Protein AF-A0AA42Z1C6-F1 (afdb_monomer)

Secondary structure (DSSP, 8-state):
----------------------PPPPP-----PPP----PPPPPPPP---PPP-------EEEEEEEEEEE-TTS-HHHHHHHHHHHSTT-EEPBHHHHHT-S---GGGGTS--EEE-B----TT---TTS--TBHHHHT---TT-EEEEEE-SSTT-EEEEEETTS-EEEEEEEE-------

Mean predicted aligned error: 17.54 Å

Radius of gyration: 31.43 Å; Cα contacts (8 Å, |Δi|>4): 277; chains: 1; bounding box: 89×40×77 Å

Sequence (183 aa):
MKKRALGLIFVAAMLVWGSPVSGAPADADNIGPVPGDEVIPQPIPLPVVPQPVPTTQSDRMQLVGFSTKSFAGNVGVLTMSSACQETFAASRVCTVDEIRMSVNIPSALFLGGDSAWTQNMAKAGSLFLNEPDLNCSGWMSNDHMDYGTTINLGACFGGIKTERCHIERAVACCSMKVPVAEN

Structure (mmCIF, N/CA/C/O backbone):
data_AF-A0AA42Z1C6-F1
#
_entry.id   AF-A0AA42Z1C6-F1
#
loop_
_atom_site.group_PDB
_atom_site.id
_atom_site.type_symbol
_atom_site.label_atom_id
_atom_site.label_alt_id
_atom_site.label_comp_id
_atom_site.label_asym_id
_atom_site.label_entity_id
_atom_site.label_seq_id
_atom_site.pdbx_PDB_ins_code
_atom_site.Cartn_x
_atom_site.Cartn_y
_atom_site.Cartn_z
_atom_site.occupancy
_atom_site.B_iso_or_equiv
_atom_site.auth_seq_id
_atom_site.auth_comp_id
_atom_site.auth_asym_id
_atom_site.auth_atom_id
_atom_site.pdbx_PDB_model_num
ATOM 1 N N . MET A 1 1 ? 4.177 -8.092 -55.349 1.00 40.75 1 MET A N 1
ATOM 2 C CA . MET A 1 1 ? 3.007 -8.858 -54.853 1.00 40.75 1 MET A CA 1
ATOM 3 C C . MET A 1 1 ? 2.102 -7.866 -54.123 1.00 40.75 1 MET A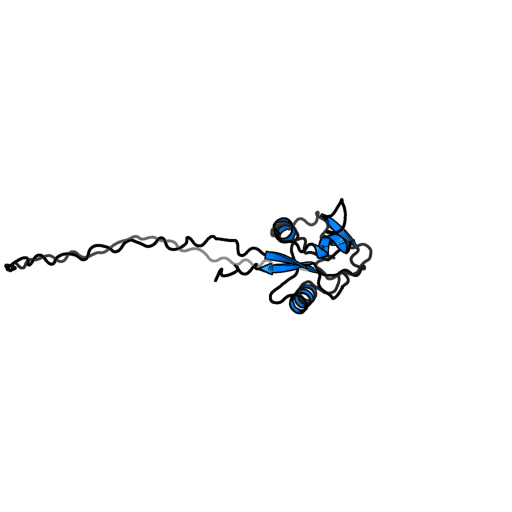 C 1
ATOM 5 O O . MET A 1 1 ? 2.563 -7.244 -53.188 1.00 40.75 1 MET A O 1
ATOM 9 N N . LYS A 1 2 ? 1.091 -7.323 -54.808 1.00 37.81 2 LYS A N 1
ATOM 10 C CA . LYS A 1 2 ? -0.347 -7.675 -54.774 1.00 37.81 2 LYS A CA 1
ATOM 11 C C . LYS A 1 2 ? -1.114 -6.884 -53.688 1.00 37.81 2 LYS A C 1
ATOM 13 O O . LYS A 1 2 ? -0.960 -7.121 -52.502 1.00 37.81 2 LYS A O 1
ATOM 18 N N . LYS A 1 3 ? -1.890 -5.904 -54.179 1.00 41.75 3 LYS A N 1
ATOM 19 C CA . LYS A 1 3 ? -2.816 -4.980 -53.491 1.00 41.75 3 LYS A CA 1
ATOM 20 C C . LYS A 1 3 ? -3.966 -5.708 -52.772 1.00 41.75 3 LYS A C 1
ATOM 22 O O . LYS A 1 3 ? -4.358 -6.765 -53.270 1.00 41.75 3 LYS A O 1
ATOM 27 N N . ARG A 1 4 ? -4.584 -5.023 -51.786 1.00 40.53 4 ARG A N 1
ATOM 28 C CA . ARG A 1 4 ? -6.035 -4.921 -51.410 1.00 40.53 4 ARG A CA 1
ATOM 29 C C . ARG A 1 4 ? -6.177 -4.836 -49.872 1.00 40.53 4 ARG A C 1
ATOM 31 O O . ARG A 1 4 ? -5.417 -5.503 -49.195 1.00 40.53 4 ARG A O 1
ATOM 38 N N . ALA A 1 5 ? -7.093 -4.095 -49.247 1.00 39.03 5 ALA A N 1
ATOM 39 C CA . ALA A 1 5 ? -8.146 -3.187 -49.701 1.00 39.03 5 ALA A CA 1
ATOM 40 C C . ALA A 1 5 ? -8.560 -2.250 -48.542 1.00 39.03 5 ALA A C 1
ATOM 42 O O . ALA A 1 5 ? -8.535 -2.645 -47.380 1.00 39.03 5 ALA A O 1
ATOM 43 N N . LEU A 1 6 ? -8.961 -1.031 -48.911 1.00 42.69 6 LEU A N 1
ATOM 44 C CA . LEU A 1 6 ? -9.752 -0.084 -48.122 1.00 42.69 6 LEU A CA 1
ATOM 45 C C . LEU A 1 6 ? -11.167 -0.644 -47.896 1.00 42.69 6 LEU A C 1
ATOM 47 O O . LEU A 1 6 ? -11.757 -1.179 -48.835 1.00 42.69 6 LEU A O 1
ATOM 51 N N . GLY A 1 7 ? -11.735 -0.426 -46.710 1.00 34.34 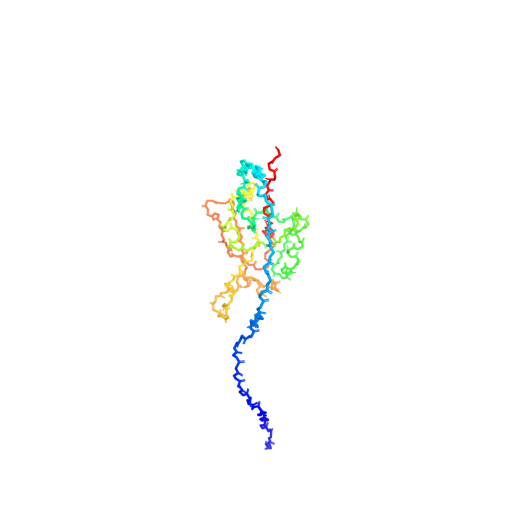7 GLY A N 1
ATOM 52 C CA . GLY A 1 7 ? -13.161 -0.605 -46.431 1.00 34.34 7 GLY A CA 1
ATOM 53 C C . GLY A 1 7 ? -13.741 0.654 -45.791 1.00 34.34 7 GLY A C 1
ATOM 54 O O . GLY A 1 7 ? -13.542 0.884 -44.603 1.00 34.34 7 GLY A O 1
ATOM 55 N N . LEU A 1 8 ? -14.422 1.472 -46.600 1.00 39.88 8 LEU A N 1
ATOM 56 C CA . LEU A 1 8 ? -15.323 2.548 -46.175 1.00 39.88 8 LEU A CA 1
ATOM 57 C C . LEU A 1 8 ? -16.591 1.948 -45.553 1.00 39.88 8 LEU A C 1
ATOM 59 O O . LEU A 1 8 ? -17.154 1.020 -46.131 1.00 39.88 8 LEU A O 1
ATOM 63 N N . ILE A 1 9 ? -17.125 2.578 -44.503 1.00 39.47 9 ILE A N 1
ATOM 64 C CA . ILE A 1 9 ? -18.566 2.551 -44.217 1.00 39.47 9 ILE A CA 1
ATOM 65 C C . ILE A 1 9 ? -19.042 3.991 -43.974 1.00 39.47 9 ILE A C 1
ATOM 67 O O . ILE A 1 9 ? -18.616 4.659 -43.036 1.00 39.47 9 ILE A O 1
ATOM 71 N N . PHE A 1 10 ? -19.910 4.448 -44.876 1.00 33.75 10 PHE A N 1
ATOM 72 C CA . PHE A 1 10 ? -20.816 5.595 -44.766 1.00 33.75 10 PHE A CA 1
ATOM 73 C C . PHE A 1 10 ? -22.178 5.083 -44.283 1.00 33.75 10 PHE A C 1
ATOM 75 O O . PHE A 1 10 ? -22.573 4.042 -44.789 1.00 33.75 10 PHE A O 1
ATOM 82 N N . VAL A 1 11 ? -22.889 5.840 -43.433 1.00 39.19 11 VAL A N 1
ATOM 83 C CA . VAL A 1 11 ? -24.334 6.218 -43.490 1.00 39.19 11 VAL A CA 1
ATOM 84 C C . VAL A 1 11 ? -24.522 7.270 -42.371 1.00 39.19 11 VAL A C 1
ATOM 86 O O . VAL A 1 11 ? -24.293 6.960 -41.210 1.00 39.19 11 VAL A O 1
ATOM 89 N N . ALA A 1 12 ? -24.582 8.574 -42.651 1.00 34.91 12 ALA A N 1
ATOM 90 C CA . ALA A 1 12 ? -25.713 9.410 -43.090 1.00 34.91 12 ALA A CA 1
ATOM 91 C C . ALA A 1 12 ? -26.772 9.723 -42.003 1.00 34.91 12 ALA A C 1
ATOM 93 O O . ALA A 1 12 ? -27.362 8.844 -41.385 1.00 34.91 12 ALA A O 1
ATOM 94 N N . ALA A 1 13 ? -26.959 11.031 -41.813 1.00 44.97 13 ALA A N 1
ATOM 95 C CA . ALA A 1 13 ? -27.788 11.741 -40.845 1.00 44.97 13 ALA A CA 1
ATOM 96 C C . ALA A 1 13 ? -29.297 11.676 -41.125 1.00 44.97 13 ALA A C 1
ATOM 98 O O . ALA A 1 13 ? -29.678 11.559 -42.285 1.00 44.97 13 ALA A O 1
ATOM 99 N N . MET A 1 14 ? -30.129 11.942 -40.105 1.00 42.66 14 MET A N 1
ATOM 100 C CA . MET A 1 14 ? -31.386 12.687 -40.280 1.00 42.66 14 MET A CA 1
ATOM 101 C C . MET A 1 14 ? -31.681 13.622 -39.098 1.00 42.66 14 MET A C 1
ATOM 103 O O . MET A 1 14 ? -31.433 13.310 -37.937 1.00 42.66 14 MET A O 1
ATOM 107 N N . LEU A 1 15 ? -32.164 14.802 -39.481 1.00 39.59 15 LEU A N 1
ATOM 108 C CA . LEU A 1 15 ? -32.544 15.980 -38.709 1.00 39.59 15 LEU A CA 1
ATOM 109 C C . LEU A 1 15 ? -34.008 15.910 -38.219 1.00 39.59 15 LEU A C 1
ATOM 111 O O . LEU A 1 15 ? -34.806 15.168 -38.781 1.00 39.59 15 LEU A O 1
ATOM 115 N N . VAL A 1 16 ? -34.345 16.845 -37.317 1.00 38.31 16 VAL A N 1
ATOM 116 C CA . VAL A 1 16 ? -35.558 17.710 -37.287 1.00 38.31 16 VAL A CA 1
ATOM 117 C C . VAL A 1 16 ? -36.383 17.685 -35.983 1.00 38.31 16 VAL A C 1
ATOM 119 O O . VAL A 1 16 ? -37.021 16.706 -35.630 1.00 38.31 16 VAL A O 1
ATOM 122 N N . TRP A 1 17 ? -36.327 18.861 -35.338 1.00 34.47 17 TRP A N 1
ATOM 123 C CA . TRP A 1 17 ? -37.332 19.722 -34.678 1.00 34.47 17 TRP A CA 1
ATOM 124 C C . TRP A 1 17 ? -38.583 19.214 -33.939 1.00 34.47 17 TRP A C 1
ATOM 126 O O . TRP A 1 17 ? -39.350 18.399 -34.431 1.00 34.47 17 TRP A O 1
ATOM 136 N N . GLY A 1 18 ? -38.905 20.000 -32.897 1.00 34.53 18 GLY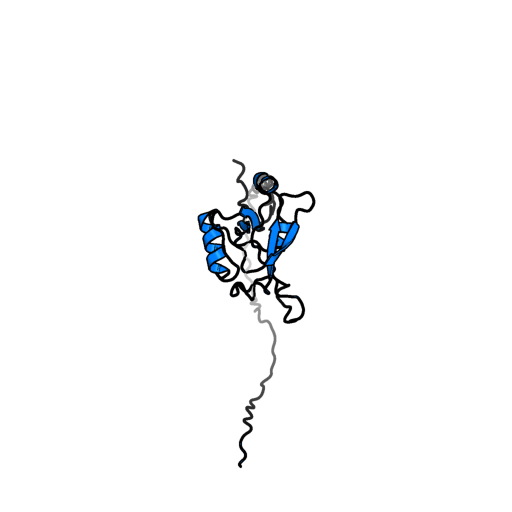 A N 1
ATOM 137 C CA . GLY A 1 18 ? -40.262 20.482 -32.580 1.00 34.53 18 GLY A CA 1
ATOM 138 C C . GLY A 1 18 ? -40.748 20.015 -31.205 1.00 34.53 18 GLY A C 1
ATOM 139 O O . GLY A 1 18 ? -41.102 18.857 -31.064 1.00 34.53 18 GLY A O 1
ATOM 140 N N . SER A 1 19 ? -40.587 20.782 -30.121 1.00 45.59 19 SER A N 1
ATOM 141 C CA . SER A 1 19 ? -41.368 21.961 -29.673 1.00 45.59 19 SER A CA 1
ATOM 142 C C . SER A 1 19 ? -42.661 21.618 -28.892 1.00 45.59 19 SER A C 1
ATOM 144 O O . SER A 1 19 ? -43.181 20.517 -29.031 1.00 45.59 19 SER A O 1
ATOM 146 N N . PRO A 1 20 ? -43.127 22.522 -28.001 1.00 51.16 20 PRO A N 1
ATOM 147 C CA . PRO A 1 20 ? -43.772 22.180 -26.729 1.00 51.16 20 PRO A CA 1
ATOM 148 C C . PRO A 1 20 ? -45.307 22.383 -26.690 1.00 51.16 20 PRO A C 1
ATOM 150 O O . PRO A 1 20 ? -45.897 22.875 -27.642 1.00 51.16 20 PRO A O 1
ATOM 153 N N . VAL A 1 21 ? -45.882 22.070 -25.513 1.00 48.50 21 VAL A N 1
ATOM 154 C CA . VAL A 1 21 ? -47.202 22.429 -24.928 1.00 48.50 21 VAL A CA 1
ATOM 155 C C . VAL A 1 21 ? -48.498 22.048 -25.661 1.00 48.50 21 VAL A C 1
ATOM 157 O O . VAL A 1 21 ? -48.788 22.508 -26.757 1.00 48.50 21 VAL A O 1
ATOM 160 N N . SER A 1 22 ? -49.391 21.366 -24.933 1.00 43.75 22 SER A N 1
ATOM 161 C CA . SER A 1 22 ? -50.835 21.599 -25.058 1.00 43.75 22 SER A CA 1
ATOM 162 C C . SER A 1 22 ? -51.533 21.291 -23.727 1.00 43.75 22 SER A C 1
ATOM 164 O O . SER A 1 22 ? -51.819 20.142 -23.403 1.00 43.75 22 SER A O 1
ATOM 166 N N . GLY A 1 23 ? -51.727 22.333 -22.914 1.00 43.62 23 GLY A N 1
ATOM 167 C CA . GLY A 1 23 ? -52.699 22.340 -21.825 1.00 43.62 23 GLY A CA 1
ATOM 168 C C . GLY A 1 23 ? -54.007 22.902 -22.372 1.00 43.62 23 GLY A C 1
ATOM 169 O O . GLY A 1 23 ? -54.018 23.994 -22.935 1.00 43.62 23 GLY A O 1
ATOM 170 N N . ALA A 1 24 ? -55.082 22.131 -22.258 1.00 46.56 24 ALA A N 1
ATOM 171 C CA . ALA A 1 24 ? -56.421 22.536 -22.660 1.00 46.56 24 ALA A CA 1
ATOM 172 C C . ALA A 1 24 ? -57.002 23.567 -21.675 1.00 46.56 24 ALA A C 1
ATOM 174 O O . ALA A 1 24 ? -56.882 23.359 -20.467 1.00 46.56 24 ALA A O 1
ATOM 175 N N . PRO A 1 25 ? -57.699 24.619 -22.137 1.00 48.50 25 PRO A N 1
ATOM 176 C CA . PRO A 1 25 ? -58.734 25.256 -21.347 1.00 48.50 25 PRO A CA 1
ATOM 177 C C . PRO A 1 25 ? -60.085 24.625 -21.711 1.00 48.50 25 PRO A C 1
ATOM 179 O O . PRO A 1 25 ? -60.477 24.597 -22.878 1.00 48.50 25 PRO A O 1
ATOM 182 N N . ALA A 1 26 ? -60.790 24.104 -20.709 1.00 46.81 26 ALA A N 1
ATOM 183 C CA . ALA A 1 26 ? -62.225 23.879 -20.795 1.00 46.81 26 ALA A CA 1
ATOM 184 C C . ALA A 1 26 ? -62.910 24.986 -19.991 1.00 46.81 26 ALA A C 1
ATOM 186 O O . ALA A 1 26 ? -62.619 25.186 -18.812 1.00 46.81 26 ALA A O 1
ATOM 187 N N . ASP A 1 27 ? -63.758 25.717 -20.700 1.00 41.66 27 ASP A N 1
ATOM 188 C CA . ASP A 1 27 ? -64.670 26.754 -20.239 1.00 41.66 27 ASP A CA 1
ATOM 189 C C . ASP A 1 27 ? -65.879 26.179 -19.476 1.00 41.66 27 ASP A C 1
ATOM 191 O O . ASP A 1 27 ? -66.189 24.991 -19.589 1.00 41.66 27 ASP A O 1
ATOM 195 N N . ALA A 1 28 ? -66.613 27.104 -18.846 1.00 46.03 28 ALA A N 1
ATOM 196 C CA . ALA A 1 28 ? -68.019 27.046 -18.418 1.00 46.03 28 ALA A CA 1
ATOM 197 C C . ALA A 1 28 ? -68.349 26.610 -16.970 1.00 46.03 28 ALA A C 1
ATOM 199 O O . ALA A 1 28 ? -68.486 25.436 -16.634 1.00 46.03 28 ALA A O 1
ATOM 200 N N . ASP A 1 29 ? -68.567 27.646 -16.150 1.00 47.59 29 ASP A N 1
ATOM 201 C CA . ASP A 1 29 ? -69.786 27.915 -15.369 1.00 47.59 29 ASP A CA 1
ATOM 202 C C . ASP A 1 29 ? -70.489 26.762 -14.626 1.00 47.59 29 ASP A C 1
ATOM 204 O O . ASP A 1 29 ? -71.231 25.968 -15.207 1.00 47.59 29 ASP A O 1
ATOM 208 N N . ASN A 1 30 ? -70.453 26.821 -13.287 1.00 47.38 30 ASN A N 1
ATOM 209 C CA . ASN A 1 30 ? -71.677 26.633 -12.503 1.00 47.38 30 ASN A CA 1
ATOM 210 C C . ASN A 1 30 ? -71.605 27.298 -11.119 1.00 47.38 30 ASN A C 1
ATOM 212 O O . ASN A 1 30 ? -70.721 27.017 -10.311 1.00 47.38 30 ASN A O 1
ATOM 216 N N . ILE A 1 31 ? -72.570 28.182 -10.866 1.00 51.09 31 ILE A N 1
ATOM 217 C CA . ILE A 1 31 ? -72.792 28.908 -9.615 1.00 51.09 31 ILE A CA 1
ATOM 218 C C . ILE A 1 31 ? -73.620 28.028 -8.675 1.00 51.09 31 ILE A C 1
ATOM 220 O O . ILE A 1 31 ? -74.726 27.618 -9.017 1.00 51.09 31 ILE A O 1
ATOM 224 N N . GLY A 1 32 ? -73.131 27.827 -7.453 1.00 46.84 32 GLY A N 1
ATOM 225 C CA . GLY A 1 32 ? -73.926 27.362 -6.318 1.00 46.84 32 GLY A CA 1
ATOM 226 C C . GLY A 1 32 ? -73.542 28.145 -5.055 1.00 46.84 32 GLY A C 1
ATOM 227 O O . GLY A 1 32 ? -72.355 28.406 -4.859 1.00 46.84 32 GLY A O 1
ATOM 228 N N . PRO A 1 33 ? -74.499 28.561 -4.206 1.00 47.84 33 PRO A N 1
ATOM 229 C CA . PRO A 1 33 ? -74.192 29.293 -2.983 1.00 47.84 33 PRO A CA 1
ATOM 230 C C . PRO A 1 33 ? -73.662 28.319 -1.923 1.00 47.84 33 PRO A C 1
ATOM 232 O O . PRO A 1 33 ? -74.374 27.401 -1.518 1.00 47.84 33 PRO A O 1
ATOM 235 N N . VAL A 1 34 ? -72.422 28.513 -1.467 1.00 53.59 34 VAL A N 1
ATOM 236 C CA . VAL A 1 34 ? -71.869 27.769 -0.324 1.00 53.59 34 VAL A CA 1
ATOM 237 C C . VAL A 1 34 ? -72.335 28.452 0.969 1.00 53.59 34 VAL A C 1
ATOM 239 O O . VAL A 1 34 ? -72.060 29.639 1.154 1.00 53.59 34 VAL A O 1
ATOM 242 N N . PRO A 1 35 ? -73.063 27.758 1.860 1.00 53.19 35 PRO A N 1
ATOM 243 C CA . PRO A 1 35 ? -73.438 28.292 3.159 1.00 53.19 35 PRO A CA 1
ATOM 244 C C . PRO A 1 35 ? -72.302 28.099 4.175 1.00 53.19 35 PRO A C 1
ATOM 246 O O . PRO A 1 35 ? -71.796 26.994 4.324 1.00 53.19 35 PRO A O 1
ATOM 249 N N . GLY A 1 36 ? -71.978 29.172 4.905 1.00 46.94 36 GLY A N 1
ATOM 250 C CA . GLY A 1 36 ? -71.311 29.150 6.213 1.00 46.94 36 GLY A CA 1
ATOM 251 C C . GLY A 1 36 ? -69.863 28.658 6.239 1.00 46.94 36 GLY A C 1
ATOM 252 O O . GLY A 1 36 ? -69.620 27.478 6.462 1.00 46.94 36 GLY A O 1
ATOM 253 N N . ASP A 1 37 ? -68.905 29.583 6.131 1.00 48.44 37 ASP A N 1
ATOM 254 C CA . ASP A 1 37 ? -67.519 29.341 6.547 1.00 48.44 37 ASP A CA 1
ATOM 255 C C . ASP A 1 37 ? -67.477 29.087 8.064 1.00 48.44 37 ASP A C 1
ATOM 257 O O . ASP A 1 37 ? -67.458 30.006 8.888 1.00 48.44 37 ASP A O 1
ATOM 261 N N . GLU A 1 38 ? -67.483 27.813 8.442 1.00 56.59 38 GLU A N 1
ATOM 262 C CA . GLU A 1 38 ? -67.086 27.367 9.769 1.00 56.59 38 GLU A CA 1
ATOM 263 C C . GLU A 1 38 ? -65.565 27.541 9.877 1.00 56.59 38 GLU A C 1
ATOM 265 O O . GLU A 1 38 ? -64.786 26.842 9.228 1.00 56.59 38 GLU A O 1
ATOM 270 N N . VAL A 1 39 ? -65.125 28.531 10.659 1.00 55.88 39 VAL A N 1
ATOM 271 C CA . VAL A 1 39 ? -63.703 28.784 10.921 1.00 55.88 39 VAL A CA 1
ATOM 272 C C . VAL A 1 39 ? -63.157 27.629 11.759 1.00 55.88 39 VAL A C 1
ATOM 274 O O . VAL A 1 39 ? -63.219 27.648 12.987 1.00 55.88 39 VAL A O 1
ATOM 277 N N . ILE A 1 40 ? -62.615 26.611 11.093 1.00 61.53 40 ILE A N 1
ATOM 278 C CA . ILE A 1 40 ? -61.841 25.558 11.749 1.00 61.53 40 ILE A CA 1
ATOM 279 C C . ILE A 1 40 ? -60.525 26.200 12.222 1.00 61.53 40 ILE A C 1
ATOM 281 O O . ILE A 1 40 ? -59.762 26.693 11.383 1.00 61.53 40 ILE A O 1
ATOM 285 N N . PRO A 1 41 ? -60.212 26.224 13.531 1.00 55.66 41 PRO A N 1
ATOM 286 C CA . PRO A 1 41 ? -58.916 26.700 13.991 1.00 55.66 41 PRO A CA 1
ATOM 287 C C . PRO A 1 41 ? -57.822 25.798 13.412 1.00 55.66 41 PRO A C 1
ATOM 289 O O . PRO A 1 41 ? -57.805 24.588 13.646 1.00 55.66 41 PRO A O 1
ATOM 292 N N . GLN A 1 42 ? -56.917 26.382 12.623 1.00 62.78 42 GLN A N 1
ATOM 293 C CA . GLN A 1 42 ? -55.792 25.637 12.069 1.00 62.78 42 GLN A CA 1
ATOM 294 C C . GLN A 1 42 ? -54.877 25.153 13.206 1.00 62.78 42 GLN A C 1
ATOM 296 O O . GLN A 1 42 ? -54.616 25.918 14.141 1.00 62.78 42 GLN A O 1
ATOM 301 N N . PRO A 1 43 ? -54.368 23.908 13.154 1.00 63.19 43 PRO A N 1
ATOM 302 C CA . PRO A 1 43 ? -53.402 23.428 14.130 1.00 63.19 43 PRO A CA 1
ATOM 303 C C . PRO A 1 43 ? -52.157 24.315 14.104 1.00 63.19 43 PRO A C 1
ATOM 305 O O . PRO A 1 43 ? -51.569 24.543 13.047 1.00 63.19 43 PRO A O 1
ATOM 308 N N . ILE A 1 44 ? -51.749 24.809 15.273 1.00 67.56 44 ILE A N 1
ATOM 309 C CA . ILE A 1 44 ? -50.495 25.547 15.438 1.00 67.56 44 ILE A CA 1
ATOM 310 C C . ILE A 1 44 ? -49.355 24.627 14.961 1.00 67.56 44 ILE A C 1
ATOM 312 O O . ILE A 1 44 ? -49.278 23.489 15.437 1.00 67.56 44 ILE A O 1
ATOM 316 N N . PRO A 1 45 ? -48.477 25.065 14.039 1.00 59.41 45 PRO A N 1
ATOM 317 C CA . PRO A 1 45 ? -47.346 24.252 13.622 1.00 59.41 45 PRO A CA 1
ATOM 318 C C . PRO A 1 45 ? -46.458 23.980 14.838 1.00 59.41 45 PRO A C 1
ATOM 320 O O . PRO A 1 45 ? -46.028 24.902 15.534 1.00 59.41 45 PRO A O 1
ATOM 323 N N . LEU A 1 46 ? -46.223 22.696 15.117 1.00 66.69 46 LEU A N 1
ATOM 324 C CA . LEU A 1 46 ? -45.321 22.270 16.181 1.00 66.69 46 LEU A CA 1
ATOM 325 C C . LEU A 1 46 ? -43.926 22.879 15.953 1.00 66.69 46 LEU A C 1
ATOM 327 O O . LEU A 1 46 ? -43.517 23.038 14.797 1.00 66.69 46 LEU A O 1
ATOM 331 N N . PRO A 1 47 ? -43.171 23.190 17.023 1.00 62.12 47 PRO A N 1
ATOM 332 C CA . PRO A 1 47 ? -41.785 23.612 16.894 1.00 62.12 47 PRO A CA 1
ATOM 333 C C . PRO A 1 47 ? -41.022 22.560 16.091 1.00 62.12 47 PRO A C 1
ATOM 335 O O . PRO A 1 47 ? -40.964 21.395 16.487 1.00 62.12 47 PRO A O 1
ATOM 338 N N . VAL A 1 48 ? -40.458 22.962 14.951 1.00 64.88 48 VAL A N 1
ATOM 339 C CA . VAL A 1 48 ? -39.533 22.119 14.194 1.00 64.88 48 VAL A CA 1
ATOM 340 C C . VAL A 1 48 ? -38.332 21.897 15.103 1.00 64.88 48 VAL A C 1
ATOM 342 O O . VAL A 1 48 ? -37.497 22.785 15.270 1.00 64.88 48 VAL A O 1
ATOM 345 N N . VAL A 1 49 ? -38.279 20.732 15.750 1.00 68.94 49 VAL A N 1
ATOM 346 C CA . VAL A 1 49 ? -37.076 20.274 16.444 1.00 68.94 49 VAL A CA 1
ATOM 347 C C . VAL A 1 49 ? -35.964 20.304 15.396 1.00 68.94 49 VAL A C 1
ATOM 349 O O . VAL A 1 49 ? -36.149 19.686 14.343 1.00 68.94 49 VAL A O 1
ATOM 352 N N . PRO A 1 50 ? -34.850 21.029 15.616 1.00 55.81 50 PRO A N 1
ATOM 353 C CA . PRO A 1 50 ? -33.721 20.974 14.706 1.00 55.81 50 PRO A CA 1
ATOM 354 C C . PRO A 1 50 ? -33.307 19.511 14.608 1.00 55.81 50 PRO A C 1
ATOM 356 O O . PRO A 1 50 ? -32.806 18.935 15.574 1.00 55.81 50 PRO A O 1
ATOM 359 N N . GLN A 1 51 ? -33.581 18.882 13.466 1.00 58.78 51 GLN A N 1
ATOM 360 C CA . GLN A 1 51 ? -32.970 17.599 13.181 1.00 58.78 51 GLN A CA 1
ATOM 361 C C . GLN A 1 51 ? -31.460 17.843 13.215 1.00 58.78 51 GLN A C 1
ATOM 363 O O . GLN A 1 51 ? -31.016 18.864 12.673 1.00 58.78 51 GLN A O 1
ATOM 368 N N . PRO A 1 52 ? -30.671 16.980 13.877 1.00 54.91 52 PRO A N 1
ATOM 369 C CA . PRO A 1 52 ? -29.229 17.089 13.796 1.00 54.91 52 PRO A CA 1
ATOM 370 C C . PRO A 1 52 ? -28.875 17.104 12.313 1.00 54.91 52 PRO A C 1
ATOM 372 O O . PRO A 1 52 ? -29.207 16.176 11.574 1.00 54.91 52 PRO A O 1
ATOM 375 N N . VAL A 1 53 ? -28.281 18.210 11.861 1.00 54.59 53 VAL A N 1
ATOM 376 C CA . VAL A 1 53 ? -27.705 18.292 10.522 1.00 54.59 53 VAL A CA 1
ATOM 377 C C . VAL A 1 53 ? -26.790 17.079 10.418 1.00 54.59 53 VAL A C 1
ATOM 379 O O . VAL A 1 53 ? -25.947 16.933 11.307 1.00 54.59 53 VAL A O 1
ATOM 382 N N . PRO A 1 54 ? -26.944 16.198 9.412 1.00 47.53 54 PRO A N 1
ATOM 383 C CA . PRO A 1 54 ? -25.984 15.138 9.190 1.00 47.53 54 PRO A CA 1
ATOM 384 C C . PRO A 1 54 ? -24.637 15.828 9.039 1.00 47.53 54 PRO A C 1
ATOM 386 O O . PRO A 1 54 ? -24.370 16.484 8.029 1.00 47.53 54 PRO A O 1
ATOM 389 N N . THR A 1 55 ? -23.806 15.774 10.075 1.00 46.88 55 THR A N 1
ATOM 390 C CA . THR A 1 55 ? -22.419 16.152 9.923 1.00 46.88 55 THR A CA 1
ATOM 391 C C . THR A 1 55 ? -21.902 15.127 8.937 1.00 46.88 55 THR A C 1
ATOM 393 O O . THR A 1 55 ? -21.846 13.933 9.216 1.00 46.88 55 THR A O 1
ATOM 396 N N . THR A 1 56 ? -21.615 15.573 7.719 1.00 45.78 56 THR A N 1
ATOM 397 C CA . THR A 1 56 ? -20.909 14.790 6.712 1.00 45.78 56 THR A CA 1
ATOM 398 C C . THR A 1 56 ? -19.496 14.554 7.237 1.00 45.78 56 THR A C 1
ATOM 400 O O . THR A 1 56 ? -18.528 15.135 6.745 1.00 45.78 56 THR A O 1
ATOM 403 N N . GLN A 1 57 ? -19.356 13.753 8.296 1.00 46.59 57 GLN A N 1
ATOM 404 C CA . GLN A 1 57 ? -18.092 13.263 8.811 1.00 46.59 57 GLN A CA 1
ATOM 405 C C . GLN A 1 57 ? -17.658 12.132 7.887 1.00 46.59 57 GLN A C 1
ATOM 407 O O . GLN A 1 57 ? -17.713 10.956 8.200 1.00 46.59 57 GLN A O 1
ATOM 412 N N . SER A 1 58 ? -17.321 12.591 6.688 1.00 49.09 58 SER A N 1
ATOM 413 C CA . SER A 1 58 ? -16.759 11.944 5.530 1.00 49.09 58 SER A CA 1
ATOM 414 C C . SER A 1 58 ? -16.658 10.417 5.547 1.00 49.09 58 SER A C 1
ATOM 416 O O . SER A 1 58 ? -15.782 9.867 6.214 1.00 49.09 58 SER A O 1
ATOM 418 N N . ASP A 1 59 ? -17.386 9.791 4.616 1.00 64.62 59 ASP A N 1
ATOM 419 C CA . ASP A 1 59 ? -17.163 8.446 4.049 1.00 64.62 59 ASP A CA 1
ATOM 420 C C . ASP A 1 59 ? -15.802 8.338 3.321 1.00 64.62 59 ASP A C 1
ATOM 422 O O . ASP A 1 59 ? -15.685 7.864 2.192 1.00 64.62 59 ASP A O 1
ATOM 426 N N . ARG A 1 60 ? -14.736 8.876 3.915 1.00 77.81 60 ARG A N 1
ATOM 427 C CA . ARG A 1 60 ? -13.383 8.819 3.371 1.00 77.81 60 ARG A CA 1
ATOM 428 C C . ARG A 1 60 ? -12.688 7.595 3.935 1.00 77.81 60 ARG A C 1
ATOM 430 O O . ARG A 1 60 ? -12.765 7.307 5.129 1.00 77.81 60 ARG A O 1
ATOM 437 N N . MET A 1 61 ? -11.964 6.911 3.061 1.00 87.62 61 MET A N 1
ATOM 438 C CA . MET A 1 61 ? -11.066 5.834 3.441 1.00 87.62 61 MET A CA 1
ATOM 439 C C . MET A 1 61 ? -9.977 6.378 4.368 1.00 87.62 61 MET A C 1
ATOM 441 O O . MET A 1 61 ? -9.422 7.453 4.133 1.00 87.62 61 MET A O 1
ATOM 445 N N . GLN A 1 62 ? -9.707 5.645 5.439 1.00 89.88 62 GLN A N 1
ATOM 446 C CA . GLN A 1 62 ? -8.716 5.982 6.453 1.00 89.88 62 GLN A CA 1
ATOM 447 C C . GLN A 1 62 ? -7.764 4.806 6.619 1.00 89.88 62 GLN A C 1
ATOM 449 O O . GLN A 1 62 ? -8.211 3.659 6.640 1.00 89.88 62 GLN A O 1
ATOM 454 N N . LEU A 1 63 ? -6.471 5.089 6.767 1.00 91.19 63 LEU A N 1
ATOM 455 C CA . LEU A 1 63 ? -5.463 4.095 7.112 1.00 91.19 63 LEU A CA 1
ATOM 456 C C . LEU A 1 63 ? -5.771 3.522 8.500 1.00 91.19 63 LEU A C 1
ATOM 458 O O . LEU A 1 63 ? -5.695 4.235 9.500 1.00 91.19 63 LEU A O 1
ATOM 462 N N . VAL A 1 64 ? -6.102 2.232 8.549 1.00 91.75 64 VAL A N 1
ATOM 463 C CA . VAL A 1 64 ? -6.443 1.521 9.793 1.00 91.75 64 VAL A CA 1
ATOM 464 C C . VAL A 1 64 ? -5.296 0.672 10.325 1.00 91.75 64 VAL A C 1
ATOM 466 O O . VAL A 1 64 ? -5.295 0.320 11.500 1.00 91.75 64 VAL A O 1
ATOM 469 N N . GLY A 1 65 ? -4.313 0.343 9.487 1.00 91.81 65 GLY A N 1
ATOM 470 C CA . GLY A 1 65 ? -3.206 -0.517 9.885 1.00 91.81 65 GLY A CA 1
ATOM 471 C C . GLY A 1 65 ? -2.437 -1.105 8.714 1.00 91.81 65 GLY A C 1
ATOM 472 O O . GLY A 1 65 ? -2.708 -0.794 7.552 1.00 91.81 65 GLY A O 1
ATOM 473 N N . PHE A 1 66 ? -1.483 -1.973 9.040 1.00 93.44 66 PHE A N 1
ATOM 474 C CA . PHE A 1 66 ? -0.776 -2.815 8.079 1.00 93.44 66 PHE A CA 1
ATOM 475 C C . PHE A 1 66 ? -1.283 -4.254 8.185 1.00 93.44 66 PHE A C 1
ATOM 477 O O . PHE A 1 66 ? -1.645 -4.701 9.274 1.00 93.44 66 PHE A O 1
ATOM 484 N N . SER A 1 67 ? -1.335 -4.972 7.064 1.00 94.31 67 SER A N 1
ATOM 485 C CA . SER A 1 67 ? -1.690 -6.393 7.061 1.00 94.31 67 SER A CA 1
ATOM 486 C C . SER A 1 67 ? -0.685 -7.221 7.861 1.00 94.31 67 SER A C 1
ATOM 488 O O . SER A 1 67 ? 0.493 -6.881 7.945 1.00 94.31 67 SER A O 1
ATOM 490 N N . THR A 1 68 ? -1.128 -8.356 8.399 1.00 92.75 68 THR A N 1
ATOM 491 C CA . THR A 1 68 ? -0.224 -9.304 9.077 1.00 92.75 68 THR A CA 1
ATOM 492 C C . THR A 1 68 ? 0.635 -10.116 8.108 1.00 92.75 68 THR A C 1
ATOM 494 O O . THR A 1 68 ? 1.713 -10.581 8.472 1.00 92.75 68 THR A O 1
ATOM 497 N N . LYS A 1 69 ? 0.162 -10.294 6.869 1.00 94.81 69 LYS A N 1
ATOM 498 C CA . LYS A 1 69 ? 0.901 -10.951 5.786 1.00 94.81 69 LYS A CA 1
ATOM 499 C C . LYS A 1 69 ? 1.742 -9.941 5.014 1.00 94.81 69 LYS A C 1
ATOM 501 O O . LYS A 1 69 ? 1.297 -8.811 4.796 1.00 94.81 69 LYS A O 1
ATOM 506 N N . SE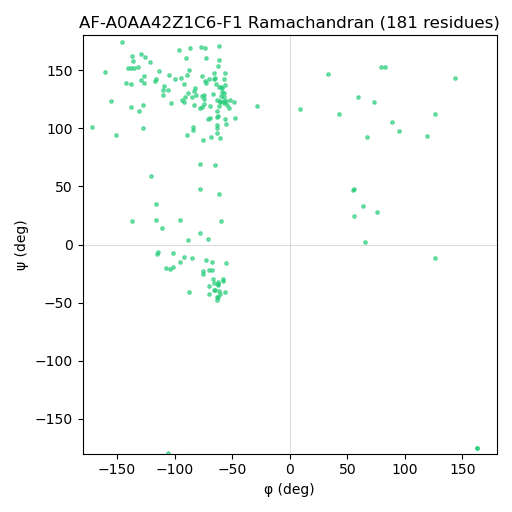R A 1 70 ? 2.899 -10.397 4.547 1.00 95.06 70 SER A N 1
ATOM 507 C CA . SER A 1 70 ? 3.812 -9.645 3.688 1.00 95.06 70 SER A CA 1
ATOM 508 C C . SER A 1 70 ? 3.895 -10.275 2.304 1.00 95.06 70 SER A C 1
ATOM 510 O O . SER A 1 70 ? 3.740 -11.486 2.161 1.00 95.06 70 SER A O 1
ATOM 512 N N . PHE A 1 71 ? 4.136 -9.448 1.289 1.00 95.19 71 PHE A N 1
ATOM 513 C CA . PHE A 1 71 ? 4.201 -9.879 -0.105 1.00 95.19 71 PHE A CA 1
ATOM 514 C C . PHE A 1 71 ? 5.311 -9.154 -0.856 1.00 95.19 71 PHE A C 1
ATOM 516 O O . PHE A 1 71 ? 5.624 -8.003 -0.544 1.00 95.19 71 PHE A O 1
ATOM 523 N N . ALA A 1 72 ? 5.854 -9.805 -1.880 1.00 95.56 72 ALA A N 1
ATOM 524 C CA . ALA A 1 72 ? 6.587 -9.138 -2.948 1.00 95.56 72 ALA A CA 1
ATOM 525 C C . ALA A 1 72 ? 5.615 -8.453 -3.936 1.00 95.56 72 ALA A C 1
ATOM 527 O O . ALA A 1 72 ? 4.399 -8.657 -3.904 1.00 95.56 72 ALA A O 1
ATOM 528 N N . GLY A 1 73 ? 6.157 -7.642 -4.840 1.00 91.19 73 GLY A N 1
ATOM 529 C CA . GLY A 1 73 ? 5.424 -6.813 -5.797 1.00 91.19 73 GLY A CA 1
ATOM 530 C C . GLY A 1 73 ? 4.708 -7.550 -6.935 1.00 91.19 73 GLY A C 1
ATOM 531 O O . GLY A 1 73 ? 4.151 -6.883 -7.794 1.00 91.19 73 GLY A O 1
ATOM 532 N N . ASN A 1 74 ? 4.690 -8.887 -6.965 1.00 93.81 74 ASN A N 1
ATOM 533 C CA . ASN A 1 74 ? 4.139 -9.700 -8.063 1.00 93.81 74 ASN A CA 1
ATOM 534 C C . ASN A 1 74 ? 2.856 -10.473 -7.714 1.00 93.81 74 ASN A C 1
ATOM 536 O O . ASN A 1 74 ? 2.487 -11.409 -8.422 1.00 93.81 74 ASN A O 1
ATOM 540 N N . VAL A 1 75 ? 2.196 -10.140 -6.604 1.00 94.00 75 VAL A N 1
ATOM 541 C CA . VAL A 1 75 ? 1.018 -10.890 -6.127 1.00 94.00 75 VAL A CA 1
ATOM 542 C C . VAL A 1 75 ? -0.316 -10.342 -6.635 1.00 94.00 75 VAL A C 1
ATOM 544 O O . VAL A 1 75 ? -1.353 -10.985 -6.464 1.00 94.00 75 VAL A O 1
ATOM 547 N N . GLY A 1 76 ? -0.310 -9.161 -7.253 1.00 91.00 76 GLY A N 1
ATOM 548 C CA . GLY A 1 76 ? -1.509 -8.472 -7.707 1.00 91.00 76 GLY A CA 1
ATOM 549 C C . GLY A 1 76 ? -2.272 -7.739 -6.599 1.00 91.00 76 GLY A C 1
ATOM 550 O O . GLY A 1 76 ? -2.293 -8.112 -5.423 1.00 91.00 76 GLY A O 1
ATOM 551 N N . VAL A 1 77 ? -2.976 -6.685 -7.007 1.00 90.38 77 VAL A N 1
ATOM 552 C CA . VAL A 1 77 ? -3.690 -5.775 -6.101 1.00 90.38 77 VAL A CA 1
ATOM 553 C C . VAL A 1 77 ? -4.880 -6.417 -5.375 1.00 90.38 77 VAL A C 1
ATOM 555 O O . VAL A 1 77 ? -5.213 -6.033 -4.251 1.00 90.38 77 VAL A O 1
ATOM 558 N N . LEU A 1 78 ? -5.521 -7.408 -6.000 1.00 92.56 78 LEU A N 1
ATOM 559 C CA . LEU A 1 78 ? -6.645 -8.136 -5.408 1.00 92.56 78 LEU A CA 1
ATOM 560 C C . LEU A 1 78 ? -6.177 -9.020 -4.250 1.00 92.56 78 LEU A C 1
ATOM 562 O O . LEU A 1 78 ? -6.798 -9.007 -3.192 1.00 92.56 78 LEU A O 1
ATOM 566 N N . THR A 1 79 ? -5.045 -9.708 -4.411 1.00 94.81 79 THR A N 1
ATOM 567 C CA . THR A 1 79 ? -4.427 -10.514 -3.349 1.00 94.81 79 THR A CA 1
ATOM 568 C C . THR A 1 79 ? -4.023 -9.639 -2.166 1.00 94.81 79 THR A C 1
ATOM 570 O O . THR A 1 79 ? -4.350 -9.950 -1.023 1.00 94.81 79 THR A O 1
ATOM 573 N N . MET A 1 80 ? -3.392 -8.491 -2.436 1.00 94.31 80 MET A N 1
ATOM 574 C CA . MET A 1 80 ? -3.057 -7.512 -1.396 1.00 94.31 80 MET A CA 1
ATOM 575 C C . MET A 1 80 ? -4.310 -6.972 -0.687 1.00 94.31 80 MET A C 1
ATOM 577 O O . MET A 1 80 ? -4.321 -6.832 0.534 1.00 94.31 80 MET A O 1
ATOM 581 N N . SER A 1 81 ? -5.394 -6.721 -1.430 1.00 94.56 81 SER A N 1
ATOM 582 C CA . SER A 1 81 ? -6.676 -6.297 -0.847 1.00 94.56 81 SER A CA 1
ATOM 583 C C . SER A 1 81 ? -7.302 -7.393 0.018 1.00 94.56 81 SER A C 1
ATOM 585 O O . SER A 1 81 ? -7.812 -7.090 1.092 1.00 94.56 81 SER A O 1
ATOM 587 N N . SER A 1 82 ? -7.219 -8.659 -0.400 1.00 96.00 82 SER A N 1
ATOM 588 C CA . SER A 1 82 ? -7.681 -9.806 0.392 1.00 96.00 82 SER A CA 1
ATOM 589 C C . SER A 1 82 ? -6.929 -9.907 1.719 1.00 96.00 82 SER A C 1
ATOM 591 O O . SER A 1 82 ? -7.547 -10.086 2.763 1.00 96.00 82 SER A O 1
ATOM 593 N N . ALA A 1 83 ? -5.607 -9.713 1.714 1.00 95.69 83 ALA A N 1
ATOM 594 C CA . ALA A 1 83 ? -4.810 -9.713 2.942 1.00 95.69 83 ALA A CA 1
ATOM 595 C C . ALA A 1 83 ? -5.205 -8.582 3.907 1.00 95.69 83 ALA A C 1
ATOM 597 O O . ALA A 1 83 ? -5.206 -8.764 5.128 1.00 95.69 83 ALA A O 1
ATOM 598 N N . CYS A 1 84 ? -5.585 -7.424 3.362 1.00 95.88 84 CYS A N 1
ATOM 599 C CA . CYS A 1 84 ? -6.180 -6.362 4.158 1.00 95.88 84 CYS A CA 1
ATOM 600 C C . CYS A 1 84 ? -7.512 -6.799 4.770 1.00 95.88 84 CYS A C 1
ATOM 602 O O . CYS A 1 84 ? -7.678 -6.649 5.975 1.00 95.88 84 CYS A O 1
ATOM 604 N N . GLN A 1 85 ? -8.416 -7.404 3.996 1.00 95.50 85 GLN A N 1
ATOM 605 C CA . GLN A 1 85 ? -9.724 -7.862 4.487 1.00 95.50 85 GLN A CA 1
ATOM 606 C C . GLN A 1 85 ? -9.628 -8.934 5.576 1.00 95.50 85 GLN A C 1
ATOM 608 O O . GLN A 1 85 ? -10.439 -8.937 6.499 1.00 95.50 85 GLN A O 1
ATOM 613 N N . GLU A 1 86 ? -8.624 -9.807 5.497 1.00 95.19 86 GLU A N 1
ATOM 614 C CA . GLU A 1 86 ? -8.324 -10.795 6.539 1.00 95.19 86 GLU A CA 1
ATOM 615 C C . GLU A 1 86 ? -7.856 -10.144 7.8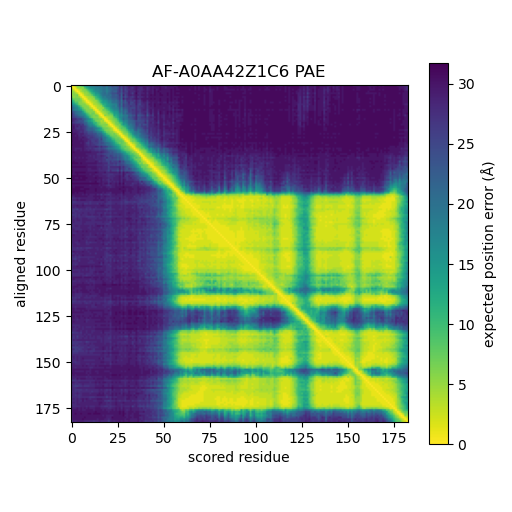49 1.00 95.19 86 GLU A C 1
ATOM 617 O O . GLU A 1 86 ? -8.131 -10.666 8.927 1.00 95.19 86 GLU A O 1
ATOM 622 N N . THR A 1 87 ? -7.149 -9.011 7.766 1.00 93.75 87 THR A N 1
ATOM 623 C CA . THR A 1 87 ? -6.623 -8.300 8.945 1.00 93.75 87 THR A CA 1
ATOM 624 C C . THR A 1 87 ? -7.649 -7.318 9.520 1.00 93.75 87 THR A C 1
ATOM 626 O O . THR A 1 87 ? -7.810 -7.209 10.733 1.00 93.75 87 THR A O 1
ATOM 629 N N . PHE A 1 88 ? -8.363 -6.608 8.646 1.00 92.94 88 PHE A N 1
ATOM 630 C CA . PHE A 1 88 ? -9.352 -5.588 8.972 1.00 92.94 88 PHE A CA 1
ATOM 631 C C . PHE A 1 88 ? -10.571 -5.761 8.062 1.00 92.94 88 PHE A C 1
ATOM 633 O O . PHE A 1 88 ? -10.475 -5.607 6.842 1.00 92.94 88 PHE A O 1
ATOM 640 N N . ALA A 1 89 ? -11.737 -6.036 8.646 1.00 91.12 89 A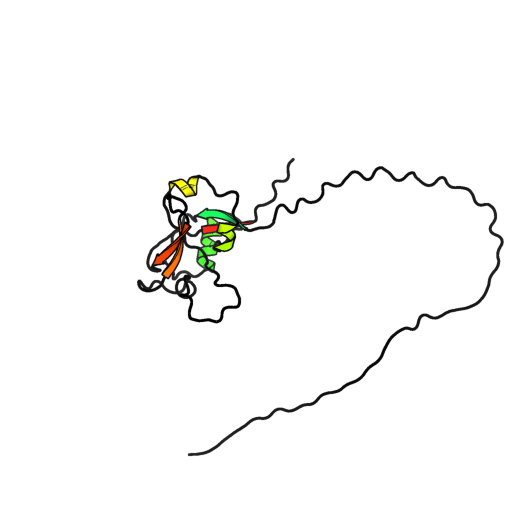LA A N 1
ATOM 641 C CA . ALA A 1 89 ? -12.967 -6.227 7.883 1.00 91.12 89 ALA A CA 1
ATOM 642 C C . ALA A 1 89 ? -13.304 -5.005 7.004 1.00 91.12 89 ALA A C 1
ATOM 644 O O . ALA A 1 89 ? -13.097 -3.856 7.402 1.00 91.12 89 ALA A O 1
ATOM 645 N N . ALA A 1 90 ? -13.833 -5.270 5.804 1.00 89.19 90 ALA A N 1
ATOM 646 C CA . ALA A 1 90 ? -14.219 -4.259 4.811 1.00 89.19 90 ALA A CA 1
ATOM 647 C C . ALA A 1 90 ? -13.096 -3.279 4.402 1.00 89.19 90 ALA A C 1
ATOM 649 O O . ALA A 1 90 ? -13.369 -2.169 3.946 1.00 89.19 90 ALA A O 1
ATOM 650 N N . SER A 1 91 ? -11.831 -3.683 4.544 1.00 93.81 91 SER A N 1
ATOM 651 C CA . SER A 1 91 ? -10.687 -2.873 4.127 1.00 93.81 91 SER A CA 1
ATOM 652 C C . SER A 1 91 ? -10.179 -3.239 2.726 1.00 93.81 91 SER A C 1
ATOM 654 O O . SER A 1 91 ? -10.551 -4.253 2.133 1.00 93.81 91 SER A O 1
ATOM 656 N N . ARG A 1 92 ? -9.323 -2.387 2.165 1.00 94.62 92 ARG A N 1
ATOM 657 C CA . ARG A 1 92 ? -8.559 -2.649 0.937 1.00 94.62 92 ARG A CA 1
ATOM 658 C C . ARG A 1 92 ? -7.195 -1.984 1.014 1.00 94.62 92 ARG A C 1
ATOM 660 O O . ARG A 1 92 ? -6.942 -1.211 1.937 1.00 94.62 92 ARG A O 1
ATOM 667 N N . VAL A 1 93 ? -6.342 -2.233 0.023 1.00 93.88 93 VAL A N 1
ATOM 668 C CA . VAL A 1 93 ? -5.075 -1.501 -0.085 1.00 93.88 93 VAL A CA 1
ATOM 669 C C . VAL A 1 93 ? -5.357 0.001 -0.154 1.00 93.88 93 VAL A C 1
ATOM 671 O O . VAL A 1 93 ? -6.210 0.457 -0.926 1.00 93.88 93 VAL A O 1
ATOM 674 N N . CYS A 1 94 ? -4.655 0.756 0.682 1.00 91.88 94 CYS A N 1
ATOM 675 C CA . CYS A 1 94 ? -4.678 2.205 0.668 1.00 91.88 94 CYS A CA 1
ATOM 676 C C . CYS A 1 94 ? -4.068 2.750 -0.617 1.00 91.88 94 CYS A C 1
ATOM 678 O O . CYS A 1 94 ? -3.092 2.208 -1.134 1.00 91.88 94 CYS A O 1
ATOM 680 N N . THR A 1 95 ? -4.579 3.887 -1.062 1.00 90.31 95 THR A N 1
ATOM 681 C CA . THR A 1 95 ? -3.854 4.770 -1.972 1.00 90.31 95 THR A CA 1
ATOM 682 C C . THR A 1 95 ? -3.020 5.782 -1.192 1.00 90.31 95 THR A C 1
ATOM 684 O O . THR A 1 95 ? -3.283 6.072 -0.021 1.00 90.31 95 THR A O 1
ATOM 687 N N . VAL A 1 96 ? -2.019 6.365 -1.848 1.00 86.19 96 VAL A N 1
ATOM 688 C CA . VAL A 1 96 ? -1.200 7.432 -1.255 1.00 86.19 96 VAL A CA 1
ATOM 689 C C . VAL A 1 96 ? -2.053 8.619 -0.786 1.00 86.19 96 VAL A C 1
ATOM 691 O O . VAL A 1 96 ? -1.811 9.157 0.296 1.00 86.19 96 VAL A O 1
ATOM 694 N N . ASP A 1 97 ? -3.062 9.018 -1.559 1.00 86.00 97 ASP A N 1
ATOM 695 C CA . ASP A 1 97 ? -3.908 10.163 -1.208 1.00 86.00 97 ASP A CA 1
ATOM 696 C C . ASP A 1 97 ? -4.818 9.868 -0.012 1.00 86.00 97 ASP A C 1
ATOM 698 O O . ASP A 1 97 ? -5.005 10.725 0.850 1.00 86.00 97 ASP A O 1
ATOM 702 N N . GLU A 1 98 ? -5.317 8.639 0.114 1.00 88.44 98 GLU A N 1
ATOM 703 C CA . GLU A 1 98 ? -6.088 8.215 1.291 1.00 88.44 98 GLU A CA 1
ATOM 704 C C . GLU A 1 98 ? -5.240 8.223 2.561 1.00 88.44 98 GLU A C 1
ATOM 706 O O . GLU A 1 98 ? -5.701 8.672 3.612 1.00 88.44 98 GLU A O 1
ATOM 711 N N . ILE A 1 99 ? -3.975 7.806 2.466 1.00 87.38 99 ILE A N 1
ATOM 712 C CA . ILE A 1 99 ? 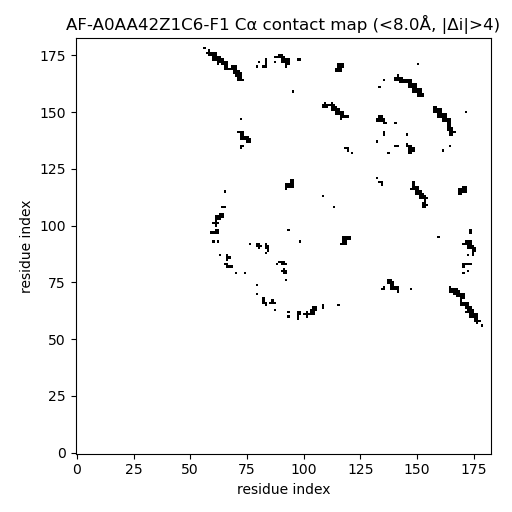-3.037 7.878 3.592 1.00 87.38 99 ILE A CA 1
ATOM 713 C C . ILE A 1 99 ? -2.799 9.337 3.991 1.00 87.38 99 ILE A C 1
ATOM 715 O O . ILE A 1 99 ? -2.865 9.660 5.173 1.00 87.38 99 ILE A O 1
ATOM 719 N N . ARG A 1 100 ? -2.581 10.242 3.026 1.00 84.44 100 ARG A N 1
ATOM 720 C CA . ARG A 1 100 ? -2.382 11.679 3.304 1.00 84.44 100 ARG A CA 1
ATOM 721 C C . ARG A 1 100 ? -3.596 12.336 3.956 1.00 84.44 100 ARG A C 1
ATOM 723 O O . ARG A 1 100 ? -3.435 13.260 4.744 1.00 84.44 100 ARG A O 1
ATOM 730 N N . MET A 1 101 ? -4.798 11.873 3.622 1.00 83.31 101 MET A N 1
ATOM 731 C CA . MET A 1 101 ? -6.054 12.366 4.194 1.00 83.31 101 MET A CA 1
ATOM 732 C C . MET A 1 101 ? -6.471 11.629 5.477 1.00 83.31 101 MET A C 1
ATOM 734 O O . MET A 1 101 ? -7.556 11.883 6.011 1.00 83.31 101 MET A O 1
ATOM 738 N N . SER A 1 102 ? -5.651 10.700 5.971 1.00 85.31 102 SER A N 1
ATOM 739 C CA . SER A 1 102 ? -5.954 9.953 7.187 1.00 85.31 102 SER A CA 1
ATOM 740 C C . SER A 1 102 ? -5.708 10.808 8.429 1.00 85.31 102 SER A C 1
ATOM 742 O O . SER A 1 102 ? -4.633 11.369 8.607 1.00 85.31 102 SER A O 1
ATOM 744 N N . VAL A 1 103 ? -6.709 10.896 9.305 1.00 81.69 103 VAL A N 1
ATOM 745 C CA . VAL A 1 103 ? -6.688 11.735 10.516 1.00 81.69 103 VAL A CA 1
ATOM 746 C C . VAL A 1 103 ? -6.553 10.930 11.812 1.00 81.69 103 VAL A C 1
ATOM 748 O O . VAL A 1 103 ? -6.145 11.484 12.823 1.00 81.69 103 VAL A O 1
ATOM 751 N N . ASN A 1 104 ? -6.867 9.628 11.802 1.00 76.25 104 ASN A N 1
ATOM 752 C CA . ASN A 1 104 ? -6.801 8.749 12.982 1.00 76.25 104 ASN A CA 1
ATOM 753 C C . ASN A 1 104 ? -5.837 7.579 12.751 1.00 76.25 104 ASN A C 1
ATOM 755 O O . ASN A 1 104 ? -6.242 6.419 12.779 1.00 76.25 104 ASN A O 1
ATOM 759 N N . ILE A 1 105 ? -4.570 7.884 12.475 1.00 81.75 105 ILE A N 1
ATOM 760 C CA . ILE A 1 105 ? -3.553 6.858 12.230 1.00 81.75 105 ILE A CA 1
ATOM 761 C C . ILE A 1 105 ? -3.172 6.197 13.571 1.00 81.75 105 ILE A C 1
ATOM 763 O O . ILE A 1 105 ? -2.779 6.914 14.496 1.00 81.75 105 ILE A O 1
ATOM 767 N N . PRO A 1 106 ? -3.254 4.859 13.706 1.00 80.31 106 PRO A N 1
ATOM 768 C CA . PRO A 1 106 ? -2.902 4.174 14.948 1.00 80.31 106 PRO A CA 1
ATOM 769 C C . PRO A 1 106 ? -1.454 4.441 15.375 1.00 80.31 106 PRO A C 1
ATOM 771 O O . PRO A 1 106 ? -0.523 4.253 14.590 1.00 80.31 106 PRO A O 1
ATOM 774 N N . SER A 1 107 ? -1.250 4.805 16.645 1.00 77.62 107 SER A N 1
ATOM 775 C CA . SER A 1 107 ? 0.075 5.111 17.213 1.00 77.62 107 SER A CA 1
ATOM 776 C C . SER A 1 107 ? 1.071 3.949 17.091 1.00 77.62 107 SER A C 1
ATOM 778 O O . SER A 1 107 ? 2.266 4.176 16.922 1.00 77.62 107 SER A O 1
ATOM 780 N N . ALA A 1 108 ? 0.580 2.705 17.094 1.00 76.56 108 ALA A N 1
ATOM 781 C CA . ALA A 1 108 ? 1.393 1.504 16.905 1.00 76.56 108 ALA A CA 1
ATOM 782 C C . ALA A 1 108 ? 2.173 1.502 15.574 1.00 76.56 108 ALA A C 1
ATOM 784 O O . ALA A 1 108 ? 3.293 0.997 15.523 1.00 76.56 108 ALA A O 1
ATOM 785 N N . LEU A 1 109 ? 1.634 2.124 14.517 1.00 77.81 109 LEU A N 1
ATOM 786 C CA . LEU A 1 109 ? 2.305 2.202 13.214 1.00 77.81 109 LEU A CA 1
ATOM 787 C C . LEU A 1 109 ? 3.535 3.123 13.230 1.00 77.81 109 LEU A C 1
ATOM 789 O O . LEU A 1 109 ? 4.422 2.981 12.391 1.00 77.81 109 LEU A O 1
ATOM 793 N N . PHE A 1 110 ? 3.613 4.049 14.188 1.00 70.94 110 PHE A N 1
ATOM 794 C CA . PHE A 1 110 ? 4.732 4.984 14.327 1.00 70.94 110 PHE A CA 1
ATOM 795 C C . PHE A 1 110 ? 5.910 4.403 15.118 1.00 70.94 110 PHE A C 1
ATOM 797 O O . PHE A 1 110 ? 6.982 4.996 15.143 1.00 70.94 110 PHE A O 1
ATOM 804 N N . LEU A 1 111 ? 5.736 3.259 15.781 1.00 56.84 111 LEU A N 1
ATOM 805 C CA . LEU A 1 111 ? 6.781 2.657 16.617 1.00 56.84 111 LEU A CA 1
ATOM 806 C C . LEU A 1 111 ? 7.462 1.461 15.947 1.00 56.84 111 LEU A C 1
ATOM 808 O O . LEU A 1 111 ? 8.581 1.120 16.316 1.00 56.84 111 LEU A O 1
ATOM 812 N N . GLY A 1 112 ? 6.807 0.838 14.961 1.00 61.59 112 GLY A N 1
ATOM 813 C CA . GLY A 1 112 ? 7.311 -0.376 14.313 1.00 61.59 112 GLY A CA 1
ATOM 814 C C . GLY A 1 112 ? 8.458 -0.144 13.329 1.00 61.59 112 GLY A C 1
ATOM 815 O O . GLY A 1 112 ? 9.216 -1.063 13.053 1.00 61.59 112 GLY A O 1
ATOM 816 N N . GLY A 1 113 ? 8.610 1.067 12.778 1.00 66.12 113 GLY A N 1
ATOM 817 C CA . GLY A 1 113 ? 9.616 1.333 11.737 1.00 66.12 113 GLY A CA 1
ATOM 818 C C . GLY A 1 113 ? 9.375 0.580 10.420 1.00 66.12 113 GLY A C 1
ATOM 819 O O . GLY A 1 113 ? 10.162 0.733 9.487 1.00 66.12 113 GLY A O 1
ATOM 820 N N . ASP A 1 114 ? 8.287 -0.183 10.319 1.00 82.25 114 ASP A N 1
ATOM 821 C CA . ASP A 1 114 ? 7.967 -1.015 9.169 1.00 82.25 114 ASP A CA 1
ATOM 822 C C . ASP A 1 114 ? 7.431 -0.194 7.996 1.00 82.25 114 ASP A C 1
ATOM 824 O O . ASP A 1 114 ? 6.726 0.811 8.152 1.00 82.25 114 ASP A O 1
ATOM 828 N N . SER A 1 115 ? 7.785 -0.642 6.793 1.00 89.12 115 SER A N 1
ATOM 829 C CA . SER A 1 115 ? 7.240 -0.121 5.543 1.00 89.12 115 SER A CA 1
ATOM 830 C C . SER A 1 115 ? 6.142 -1.048 5.033 1.00 89.12 115 SER A C 1
ATOM 832 O O . SER A 1 115 ? 6.280 -2.269 5.105 1.00 89.12 115 SER A O 1
ATOM 834 N N . ALA A 1 116 ? 5.086 -0.477 4.460 1.00 93.19 116 ALA A N 1
ATOM 835 C CA . ALA A 1 116 ? 3.993 -1.241 3.874 1.00 93.19 116 ALA A CA 1
ATOM 836 C C . ALA A 1 116 ? 3.670 -0.780 2.450 1.00 93.19 116 ALA A C 1
ATOM 838 O O . ALA A 1 116 ? 3.707 0.417 2.167 1.00 93.19 116 ALA A O 1
ATOM 839 N N . TRP A 1 117 ? 3.346 -1.716 1.558 1.00 94.75 117 TRP A N 1
ATOM 840 C CA . TRP A 1 117 ? 2.920 -1.442 0.189 1.00 94.75 117 TRP A CA 1
ATOM 841 C C . TRP A 1 117 ? 1.661 -0.579 0.167 1.00 94.75 117 TRP A C 1
ATOM 843 O O . TRP A 1 117 ? 0.703 -0.833 0.896 1.00 94.75 117 TRP A O 1
ATOM 853 N N . THR A 1 118 ? 1.655 0.432 -0.695 1.00 92.56 118 THR A N 1
ATOM 854 C CA . THR A 1 118 ? 0.503 1.302 -0.943 1.00 92.56 118 THR A CA 1
ATOM 855 C C . THR A 1 118 ? 0.335 1.513 -2.439 1.00 92.56 118 THR A C 1
ATOM 857 O O . THR A 1 118 ? 1.296 1.458 -3.206 1.00 92.56 118 THR A O 1
ATOM 860 N N . GLN A 1 119 ? -0.894 1.762 -2.873 1.00 89.38 119 GLN A N 1
ATOM 861 C CA . GLN A 1 119 ? -1.164 2.089 -4.260 1.00 89.38 119 GLN A CA 1
ATOM 862 C C . GLN A 1 119 ? -0.802 3.539 -4.546 1.00 89.38 119 GLN A C 1
ATOM 864 O O . GLN A 1 119 ? -1.421 4.479 -4.042 1.00 89.38 119 GLN A O 1
ATOM 869 N N . ASN A 1 120 ? 0.154 3.725 -5.443 1.00 81.31 120 ASN A N 1
ATOM 870 C CA . ASN A 1 120 ? 0.317 4.996 -6.116 1.00 81.31 120 ASN A CA 1
ATOM 871 C C . ASN A 1 120 ? -0.548 4.983 -7.371 1.00 81.31 120 ASN A C 1
ATOM 873 O O . ASN A 1 120 ? -0.163 4.455 -8.413 1.00 81.31 120 ASN A O 1
ATOM 877 N N . MET A 1 121 ? -1.764 5.507 -7.238 1.00 65.50 121 MET A N 1
ATOM 878 C CA . MET A 1 121 ? -2.562 5.839 -8.404 1.00 65.50 121 MET A CA 1
ATOM 879 C C . MET A 1 121 ? -1.965 7.121 -8.977 1.00 65.50 121 MET A C 1
ATOM 881 O O . MET A 1 121 ? -2.365 8.218 -8.585 1.00 65.50 121 MET A O 1
ATOM 885 N N . ALA A 1 122 ? -1.000 7.000 -9.893 1.00 55.38 122 ALA A N 1
ATOM 886 C CA . ALA A 1 122 ? -0.728 8.094 -10.816 1.00 55.38 122 ALA A CA 1
ATOM 887 C C . ALA A 1 122 ? -2.094 8.524 -11.371 1.00 55.38 122 ALA A C 1
ATOM 889 O O . ALA A 1 122 ? -2.861 7.664 -11.814 1.00 55.38 122 ALA A O 1
ATOM 890 N N . LYS A 1 123 ? -2.448 9.807 -11.192 1.00 46.19 123 LYS A N 1
ATOM 891 C CA . LYS A 1 123 ? -3.775 10.382 -11.481 1.00 46.19 123 LYS A CA 1
ATOM 892 C C . LYS A 1 123 ? -4.469 9.621 -12.608 1.00 46.19 123 LYS A C 1
ATOM 894 O O . LYS A 1 123 ? -3.959 9.607 -13.729 1.00 46.19 123 LYS A O 1
ATOM 899 N N . ALA A 1 124 ? -5.627 9.027 -12.315 1.00 41.25 124 ALA A N 1
ATOM 900 C CA . ALA A 1 124 ? -6.478 8.413 -13.327 1.00 41.25 124 ALA A CA 1
ATOM 901 C C . ALA A 1 124 ? -6.639 9.399 -14.501 1.00 41.25 124 ALA A C 1
ATOM 903 O O . ALA A 1 124 ? -7.235 10.464 -14.340 1.00 41.25 124 ALA A O 1
ATOM 904 N N . GLY A 1 125 ? -6.015 9.086 -15.642 1.00 39.91 125 GLY A N 1
ATOM 905 C CA . GLY A 1 125 ? -5.944 9.970 -16.812 1.00 39.91 125 GLY A CA 1
ATOM 906 C C . GLY A 1 125 ? -4.538 10.262 -17.350 1.00 39.91 125 GLY A C 1
ATOM 907 O O . GLY A 1 125 ? -4.431 10.776 -18.461 1.00 39.91 125 GLY A O 1
ATOM 908 N N . SER A 1 126 ? -3.461 9.917 -16.639 1.00 43.41 126 SER A N 1
ATOM 909 C CA . SER A 1 126 ? -2.113 9.977 -17.215 1.00 43.41 126 SER A CA 1
ATOM 910 C C . SER A 1 126 ? -1.808 8.698 -18.002 1.00 43.41 126 SER A C 1
ATOM 912 O O . SER A 1 126 ? -1.414 7.687 -17.439 1.00 43.41 126 SER A O 1
ATOM 914 N N . LEU A 1 127 ? -1.975 8.752 -19.325 1.00 44.47 127 LEU A N 1
ATOM 915 C CA . LEU A 1 127 ? -1.371 7.801 -20.275 1.00 44.47 127 LEU A CA 1
ATOM 916 C C . LEU A 1 127 ? 0.120 8.114 -20.522 1.00 44.47 127 LEU A C 1
ATOM 918 O O . LEU A 1 127 ? 0.726 7.589 -21.457 1.00 44.47 127 LEU A O 1
ATOM 922 N N . PHE A 1 128 ? 0.711 9.022 -19.740 1.00 40.59 128 PHE A N 1
ATOM 923 C CA . PHE A 1 128 ? 2.086 9.449 -19.932 1.00 40.59 128 PHE A CA 1
ATOM 924 C C . PHE A 1 128 ? 3.029 8.467 -19.234 1.00 40.59 128 PHE A C 1
ATOM 926 O O . PHE A 1 128 ? 3.246 8.541 -18.030 1.00 40.59 128 PHE A O 1
ATOM 933 N N . LEU A 1 129 ? 3.613 7.588 -20.051 1.00 46.50 129 LEU A N 1
ATOM 934 C CA . LEU A 1 129 ? 4.625 6.557 -19.767 1.00 46.50 129 LEU A CA 1
ATOM 935 C C . LEU A 1 129 ? 5.961 7.085 -19.182 1.00 46.50 129 LEU A C 1
ATOM 937 O O . LEU A 1 129 ? 6.988 6.425 -19.308 1.00 46.50 129 LEU A O 1
ATOM 941 N N . ASN A 1 130 ? 5.985 8.291 -18.608 1.00 42.44 130 ASN A N 1
ATOM 942 C CA . ASN A 1 130 ? 7.215 8.982 -18.201 1.00 42.44 130 ASN A CA 1
ATOM 943 C C . ASN A 1 130 ? 7.341 9.195 -16.689 1.00 42.44 130 ASN A C 1
ATOM 945 O O . ASN A 1 130 ? 8.398 9.627 -16.232 1.00 42.44 130 ASN A O 1
ATOM 949 N N . GLU A 1 131 ? 6.297 8.913 -15.911 1.00 54.38 131 GLU A N 1
ATOM 950 C CA . GLU A 1 131 ? 6.439 8.773 -14.464 1.00 54.38 131 GLU A CA 1
ATOM 951 C C . GLU A 1 131 ? 6.714 7.289 -14.207 1.00 54.38 131 GLU A C 1
ATOM 953 O O . GLU A 1 131 ? 5.988 6.459 -14.757 1.00 54.38 131 GLU A O 1
ATOM 958 N N . PRO A 1 132 ? 7.781 6.914 -13.476 1.00 60.12 132 PRO A N 1
ATOM 959 C CA . PRO A 1 132 ? 8.014 5.508 -13.195 1.00 60.12 132 PRO A CA 1
ATOM 960 C C . PRO A 1 132 ? 6.768 4.974 -12.496 1.00 60.12 132 PRO A C 1
ATOM 962 O O . PRO A 1 132 ? 6.358 5.515 -11.469 1.00 60.12 132 PRO A O 1
ATOM 965 N N . ASP A 1 133 ? 6.147 3.951 -13.073 1.00 69.25 133 ASP A N 1
ATOM 966 C CA . ASP A 1 133 ? 5.018 3.261 -12.473 1.00 69.25 133 ASP A CA 1
ATOM 967 C C . ASP A 1 133 ? 5.481 2.666 -11.134 1.00 69.25 133 ASP A C 1
ATOM 969 O O . ASP A 1 133 ? 6.027 1.566 -11.071 1.00 69.25 133 ASP A O 1
ATOM 973 N N . LEU A 1 134 ? 5.310 3.413 -10.035 1.00 86.19 134 LEU A N 1
ATOM 974 C CA . LEU A 1 134 ? 5.713 3.005 -8.683 1.00 86.19 134 LEU A CA 1
ATOM 975 C C . LEU A 1 134 ? 4.700 2.019 -8.087 1.00 86.19 134 LEU A C 1
ATOM 977 O O . LEU A 1 134 ? 4.220 2.175 -6.958 1.00 86.19 134 LEU A O 1
ATOM 981 N N . ASN A 1 135 ? 4.342 1.023 -8.882 1.00 87.38 135 ASN A N 1
ATOM 982 C CA . ASN A 1 135 ? 3.343 0.008 -8.607 1.00 87.38 135 ASN A CA 1
ATOM 983 C C . ASN A 1 135 ? 3.836 -1.385 -9.026 1.00 87.38 135 ASN A C 1
ATOM 985 O O . ASN A 1 135 ? 3.005 -2.258 -9.224 1.00 87.38 135 ASN A O 1
ATOM 989 N N . CYS A 1 136 ? 5.149 -1.610 -9.172 1.00 90.12 136 CYS A N 1
ATOM 990 C CA . CYS A 1 136 ? 5.702 -2.915 -9.553 1.00 90.12 136 CYS A CA 1
ATOM 991 C C . CYS A 1 136 ? 5.117 -3.475 -10.856 1.00 90.12 136 CYS A C 1
ATOM 993 O O . CYS A 1 136 ? 4.698 -4.636 -10.913 1.00 90.12 136 CYS A O 1
ATOM 995 N N . SER A 1 137 ? 5.052 -2.633 -11.891 1.00 87.75 137 SER A N 1
ATOM 996 C CA . SER A 1 137 ? 4.479 -2.990 -13.194 1.00 87.75 137 SER A CA 1
ATOM 997 C C . SER A 1 137 ? 3.033 -3.497 -13.059 1.00 87.75 137 SER A C 1
ATOM 999 O O . SER A 1 137 ? 2.675 -4.559 -13.563 1.00 87.75 137 SER A O 1
ATOM 1001 N N . GLY A 1 138 ? 2.204 -2.769 -12.303 1.00 86.06 138 GLY A N 1
ATOM 1002 C CA . GLY A 1 138 ? 0.813 -3.142 -12.017 1.00 86.06 138 GLY A CA 1
ATOM 1003 C C . GLY A 1 138 ? 0.659 -4.269 -10.990 1.00 86.06 138 GLY A C 1
ATOM 1004 O O . GLY A 1 138 ? -0.328 -5.002 -11.014 1.00 86.06 138 GLY A O 1
ATOM 1005 N N . TRP A 1 139 ? 1.620 -4.403 -10.080 1.00 91.06 139 TRP A N 1
ATOM 1006 C CA . TRP A 1 139 ? 1.745 -5.459 -9.078 1.00 91.06 139 TRP A CA 1
ATOM 1007 C C . TRP A 1 139 ? 1.938 -6.849 -9.690 1.00 91.06 139 TRP A C 1
ATOM 1009 O O . TRP A 1 139 ? 1.457 -7.852 -9.155 1.00 91.06 139 TRP A O 1
ATOM 1019 N N . MET A 1 140 ? 2.629 -6.897 -10.831 1.00 89.44 140 MET A N 1
ATOM 1020 C CA . MET A 1 140 ? 2.898 -8.114 -11.600 1.00 89.44 140 MET A CA 1
ATOM 1021 C C . MET A 1 140 ? 4.385 -8.481 -11.647 1.00 89.44 140 MET A C 1
ATOM 1023 O O . MET A 1 140 ? 4.725 -9.553 -12.144 1.00 89.44 140 MET A O 1
ATOM 1027 N N . SER A 1 141 ? 5.269 -7.627 -11.127 1.00 89.94 141 SER A N 1
ATOM 1028 C CA . SER A 1 141 ? 6.716 -7.826 -11.178 1.00 89.94 141 SER A CA 1
ATOM 1029 C C . SER A 1 141 ? 7.335 -7.979 -9.795 1.00 89.94 141 SER A C 1
ATOM 1031 O O . SER A 1 141 ? 6.974 -7.290 -8.845 1.00 89.94 141 SER A O 1
ATOM 1033 N N . ASN A 1 142 ? 8.301 -8.886 -9.689 1.00 93.88 142 ASN A N 1
ATOM 1034 C CA . ASN A 1 142 ? 9.199 -9.023 -8.545 1.00 93.88 142 ASN A CA 1
ATOM 1035 C C . ASN A 1 142 ? 10.653 -8.753 -8.951 1.00 93.88 142 ASN A C 1
ATOM 1037 O O . ASN A 1 142 ? 11.568 -9.215 -8.273 1.00 93.88 142 ASN A O 1
ATOM 1041 N N . ASP A 1 143 ? 10.878 -8.039 -10.057 1.00 92.25 143 ASP A N 1
ATOM 1042 C CA . ASP A 1 143 ? 12.228 -7.701 -10.491 1.00 92.25 143 ASP A CA 1
ATOM 1043 C C . ASP A 1 143 ? 12.902 -6.764 -9.468 1.00 92.25 143 ASP A C 1
ATOM 1045 O O . ASP A 1 143 ? 12.287 -5.885 -8.859 1.00 92.25 143 ASP A O 1
ATOM 1049 N N . HIS A 1 144 ? 14.202 -6.955 -9.266 1.00 89.62 14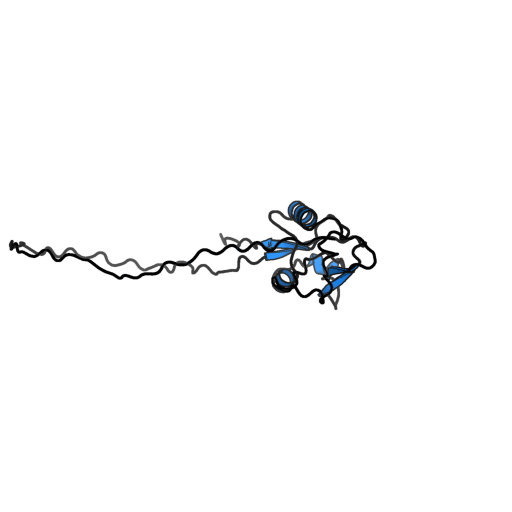4 HIS A N 1
ATOM 1050 C CA . HIS A 1 144 ? 15.055 -6.102 -8.448 1.00 89.62 144 HIS A CA 1
ATOM 1051 C C . HIS A 1 144 ? 15.281 -4.692 -9.014 1.00 89.62 144 HIS A C 1
ATOM 1053 O O . HIS A 1 144 ? 15.768 -3.834 -8.265 1.00 89.62 144 HIS A O 1
ATOM 1059 N N . MET A 1 145 ? 14.960 -4.480 -10.295 1.00 88.81 145 MET A N 1
ATOM 1060 C CA . MET A 1 145 ? 15.028 -3.190 -10.990 1.00 88.81 145 MET A CA 1
ATOM 1061 C C . MET A 1 145 ? 13.693 -2.441 -11.009 1.00 88.81 145 MET A C 1
ATOM 1063 O O . MET A 1 145 ? 13.690 -1.236 -11.265 1.00 88.81 145 MET A O 1
ATOM 1067 N N . ASP A 1 146 ? 12.592 -3.125 -10.696 1.00 89.25 146 ASP A N 1
ATOM 1068 C CA . ASP A 1 146 ? 11.275 -2.511 -10.587 1.00 89.25 146 ASP A CA 1
ATOM 1069 C C . ASP A 1 146 ? 11.047 -1.964 -9.180 1.00 89.25 146 ASP A C 1
ATOM 1071 O O . ASP A 1 146 ? 11.555 -2.477 -8.171 1.00 89.25 146 ASP A O 1
ATOM 1075 N N . TYR A 1 147 ? 10.242 -0.907 -9.119 1.00 89.31 147 TYR A N 1
ATOM 1076 C CA . TYR A 1 147 ? 9.977 -0.179 -7.893 1.00 89.31 147 TYR A CA 1
ATOM 1077 C C . TYR A 1 147 ? 8.481 -0.042 -7.614 1.00 89.31 147 TYR A C 1
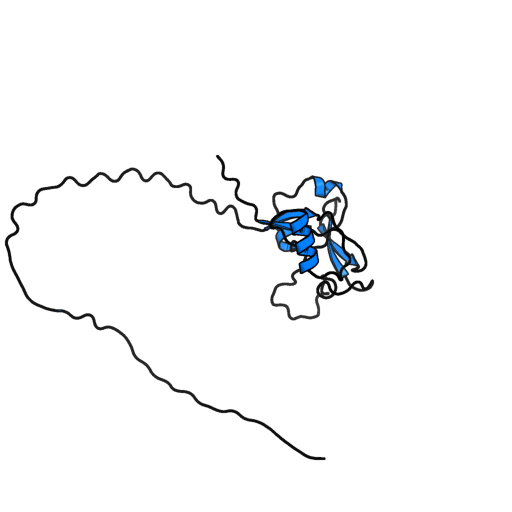ATOM 1079 O O . TYR A 1 147 ? 7.652 0.124 -8.508 1.00 89.31 147 TYR A O 1
ATOM 1087 N N . GLY A 1 148 ? 8.149 -0.092 -6.330 1.00 90.88 148 GLY A N 1
ATOM 1088 C CA . GLY A 1 148 ? 6.811 0.100 -5.801 1.00 90.88 148 GLY A CA 1
ATOM 1089 C C . GLY A 1 148 ? 6.789 1.190 -4.739 1.00 90.88 148 GLY A C 1
ATOM 1090 O O . GLY A 1 148 ? 7.813 1.542 -4.147 1.00 90.88 148 GLY A O 1
ATOM 1091 N N . THR A 1 149 ? 5.600 1.714 -4.471 1.00 91.25 149 THR A N 1
ATOM 1092 C CA . THR A 1 149 ? 5.396 2.719 -3.429 1.00 91.25 149 THR A CA 1
ATOM 1093 C C . THR A 1 149 ? 5.111 2.052 -2.092 1.00 91.25 149 THR A C 1
ATOM 1095 O O . THR A 1 149 ? 4.222 1.209 -1.975 1.00 91.25 149 THR A O 1
ATOM 1098 N N . THR A 1 150 ? 5.828 2.474 -1.057 1.00 91.38 150 THR A N 1
ATOM 1099 C CA . THR A 1 150 ? 5.582 2.081 0.330 1.00 91.38 150 THR A CA 1
ATOM 1100 C C . THR A 1 150 ? 5.311 3.296 1.207 1.00 91.38 150 THR A C 1
ATOM 1102 O O . THR A 1 150 ? 5.703 4.417 0.889 1.00 91.38 150 THR A O 1
ATOM 1105 N N . ILE A 1 151 ? 4.631 3.086 2.327 1.00 89.31 151 ILE A N 1
ATOM 1106 C CA . ILE A 1 151 ? 4.507 4.058 3.414 1.00 89.31 151 ILE A CA 1
ATOM 1107 C C . ILE A 1 151 ? 5.311 3.557 4.609 1.00 89.31 151 ILE A C 1
ATOM 1109 O O . ILE A 1 151 ? 5.228 2.385 4.961 1.00 89.31 151 ILE A O 1
ATOM 1113 N N . ASN A 1 152 ? 6.065 4.448 5.245 1.00 88.56 152 ASN A N 1
ATOM 1114 C CA . ASN A 1 152 ? 6.739 4.182 6.509 1.00 88.56 152 ASN A CA 1
ATOM 1115 C C . ASN A 1 152 ? 6.365 5.283 7.498 1.00 88.56 152 ASN A C 1
ATOM 1117 O O . ASN A 1 152 ? 6.622 6.449 7.221 1.00 88.56 152 ASN A O 1
ATOM 1121 N N . LEU A 1 153 ? 5.757 4.937 8.629 1.00 80.75 153 LEU A N 1
ATOM 1122 C CA . LEU A 1 153 ? 5.309 5.927 9.616 1.00 80.75 153 LEU A CA 1
ATOM 1123 C C . LEU A 1 153 ? 6.257 6.045 10.816 1.00 80.75 153 LEU A C 1
ATOM 1125 O O . LEU A 1 153 ? 6.089 6.940 11.636 1.00 80.75 153 LEU A O 1
ATOM 1129 N N . GLY A 1 154 ? 7.263 5.172 10.915 1.00 67.81 154 GLY A N 1
ATOM 1130 C CA . GLY A 1 154 ? 8.046 4.979 12.135 1.00 67.81 154 GLY A CA 1
ATOM 1131 C C . GLY A 1 154 ? 9.359 5.752 12.264 1.00 67.81 154 GLY A C 1
ATOM 1132 O O . GLY A 1 154 ? 10.222 5.337 13.029 1.00 67.81 154 GLY A O 1
ATOM 1133 N N . ALA A 1 155 ? 9.561 6.849 11.530 1.00 55.88 155 ALA A N 1
ATOM 1134 C CA . ALA A 1 155 ? 10.797 7.636 11.609 1.00 55.88 155 ALA A CA 1
ATOM 1135 C C . ALA A 1 155 ? 10.527 9.150 11.627 1.00 55.88 155 ALA A C 1
ATOM 1137 O O . ALA A 1 155 ? 9.484 9.599 11.160 1.00 55.88 155 ALA A O 1
ATOM 1138 N N . CYS A 1 156 ? 11.510 9.959 12.055 1.00 52.34 156 CYS A N 1
ATOM 1139 C CA . CYS A 1 156 ? 11.495 11.431 11.903 1.00 52.34 156 CYS A CA 1
ATOM 1140 C C . CYS A 1 156 ? 11.314 11.894 10.439 1.00 52.34 156 CYS A C 1
ATOM 1142 O O . CYS A 1 156 ? 10.984 13.049 10.192 1.00 52.34 156 CYS A O 1
ATOM 1144 N N . PHE A 1 157 ? 11.519 10.981 9.482 1.00 50.28 157 PHE A N 1
ATOM 1145 C CA . PHE A 1 157 ? 11.261 11.128 8.046 1.00 50.28 157 PHE A CA 1
ATOM 1146 C C . PHE A 1 157 ? 10.180 10.145 7.567 1.00 50.28 157 PHE A C 1
ATOM 1148 O O . PHE A 1 157 ? 10.284 9.565 6.482 1.00 50.28 157 PHE A O 1
ATOM 1155 N N . GLY A 1 158 ? 9.189 9.872 8.418 1.00 65.31 158 GLY A N 1
ATOM 1156 C CA . GLY A 1 158 ? 8.023 9.078 8.064 1.00 65.31 158 GLY A CA 1
ATOM 1157 C C . GLY A 1 158 ? 7.325 9.692 6.852 1.00 65.31 158 GLY A C 1
ATOM 1158 O O . GLY A 1 158 ? 7.215 10.910 6.728 1.00 65.31 158 GLY A O 1
ATOM 1159 N N . GLY A 1 159 ? 6.915 8.851 5.912 1.00 79.31 159 GLY A N 1
ATOM 1160 C CA . GLY A 1 159 ? 6.361 9.292 4.647 1.00 79.31 159 GLY A CA 1
ATOM 1161 C C . GLY A 1 159 ? 6.360 8.209 3.583 1.00 79.31 159 GLY A C 1
ATOM 1162 O O . GLY A 1 159 ? 6.679 7.041 3.824 1.00 79.31 159 GLY A O 1
ATOM 1163 N N . ILE A 1 160 ? 5.953 8.634 2.393 1.00 85.12 160 ILE A N 1
ATOM 1164 C CA . ILE A 1 160 ? 5.905 7.803 1.197 1.00 85.12 160 ILE A CA 1
ATOM 1165 C C . ILE A 1 160 ? 7.327 7.597 0.683 1.00 85.12 160 ILE A C 1
ATOM 1167 O O . ILE A 1 160 ? 8.080 8.557 0.520 1.00 85.12 160 ILE A O 1
ATOM 1171 N N . LYS A 1 161 ? 7.687 6.340 0.445 1.00 85.88 161 LYS A N 1
ATOM 1172 C CA . LYS A 1 161 ? 8.999 5.901 -0.020 1.00 85.88 161 LYS A CA 1
ATOM 1173 C C . LYS A 1 161 ? 8.843 4.996 -1.230 1.00 85.88 161 LYS A C 1
ATOM 1175 O O . LYS A 1 161 ? 7.777 4.437 -1.482 1.00 85.88 161 LYS A O 1
ATOM 1180 N N . THR A 1 162 ? 9.943 4.815 -1.936 1.00 87.38 162 THR A N 1
ATOM 1181 C CA . THR A 1 162 ? 10.047 3.860 -3.030 1.00 87.38 162 THR A CA 1
ATOM 1182 C C . THR A 1 162 ? 10.865 2.666 -2.557 1.00 87.38 162 THR A C 1
ATOM 1184 O O . THR A 1 162 ? 11.913 2.849 -1.942 1.00 87.38 162 THR A O 1
ATOM 1187 N N . GLU A 1 163 ? 10.387 1.456 -2.820 1.00 90.12 163 GLU A N 1
ATOM 1188 C CA . GLU A 1 163 ? 11.034 0.202 -2.423 1.00 90.12 163 GLU A CA 1
ATOM 1189 C C . GLU A 1 163 ? 11.095 -0.748 -3.623 1.00 90.12 163 GLU A C 1
ATOM 1191 O O . GLU A 1 163 ? 10.277 -0.654 -4.539 1.00 90.12 163 GLU A O 1
ATOM 1196 N N . ARG A 1 164 ? 12.076 -1.653 -3.645 1.00 93.00 164 ARG A N 1
ATOM 1197 C CA . ARG A 1 164 ? 12.237 -2.616 -4.745 1.00 93.00 164 ARG A CA 1
ATOM 1198 C C . ARG A 1 164 ? 11.182 -3.717 -4.683 1.00 93.00 164 ARG A C 1
ATOM 1200 O O . ARG A 1 164 ? 10.912 -4.256 -3.613 1.00 93.00 164 ARG A O 1
ATOM 1207 N N . CYS A 1 165 ? 10.656 -4.122 -5.834 1.00 93.62 165 CYS A N 1
ATOM 1208 C CA . CYS A 1 165 ? 9.516 -5.040 -5.906 1.00 93.62 165 CYS A CA 1
ATOM 1209 C C . CYS A 1 165 ? 9.802 -6.471 -5.433 1.00 93.62 165 CYS A C 1
ATOM 1211 O O . CYS A 1 165 ? 8.880 -7.176 -5.039 1.00 93.62 165 CYS A O 1
ATOM 1213 N N . HIS A 1 166 ? 11.059 -6.912 -5.416 1.00 95.00 166 HIS A N 1
ATOM 1214 C CA . HIS A 1 166 ? 11.427 -8.219 -4.856 1.00 95.00 166 HIS A CA 1
ATOM 1215 C C . HIS A 1 166 ? 11.376 -8.281 -3.317 1.00 95.00 166 HIS A C 1
ATOM 1217 O O . HIS A 1 166 ? 11.473 -9.366 -2.750 1.00 95.00 166 HIS A O 1
ATOM 1223 N N . ILE A 1 167 ? 11.279 -7.136 -2.633 1.00 94.56 167 ILE A N 1
ATOM 1224 C CA . ILE A 1 167 ? 11.299 -7.070 -1.172 1.00 94.56 167 ILE A CA 1
ATOM 1225 C C . ILE A 1 167 ? 9.908 -7.365 -0.615 1.00 94.56 167 ILE A C 1
ATOM 1227 O O . ILE A 1 167 ? 8.914 -6.806 -1.069 1.00 94.56 167 ILE A O 1
ATOM 1231 N N . GLU A 1 168 ? 9.832 -8.197 0.420 1.00 95.00 168 GLU A N 1
ATOM 1232 C CA . GLU A 1 168 ? 8.566 -8.453 1.097 1.00 95.00 168 GLU A CA 1
ATOM 1233 C C . GLU A 1 168 ? 8.231 -7.349 2.103 1.00 95.00 168 GLU A C 1
ATOM 1235 O O . GLU A 1 168 ? 9.040 -6.975 2.965 1.00 95.00 168 GLU A O 1
ATOM 1240 N N . ARG A 1 169 ? 7.010 -6.825 1.986 1.00 94.50 169 ARG A N 1
ATOM 1241 C CA . ARG A 1 169 ? 6.440 -5.825 2.894 1.00 94.50 169 ARG A CA 1
ATOM 1242 C C . ARG A 1 169 ? 4.990 -6.160 3.199 1.00 94.50 169 ARG A C 1
ATOM 1244 O O . ARG A 1 169 ? 4.298 -6.754 2.369 1.00 94.50 169 ARG A O 1
ATOM 1251 N N . ALA A 1 170 ? 4.536 -5.736 4.374 1.00 95.06 170 ALA A N 1
ATOM 1252 C CA . ALA A 1 170 ? 3.118 -5.714 4.701 1.00 95.06 170 ALA A CA 1
ATOM 1253 C C . ALA A 1 170 ? 2.364 -4.780 3.739 1.00 95.06 170 ALA A C 1
ATOM 1255 O O . ALA A 1 170 ? 2.969 -4.038 2.968 1.00 95.06 170 ALA A O 1
ATOM 1256 N N . VAL A 1 171 ? 1.039 -4.786 3.779 1.00 95.31 171 VAL A N 1
ATOM 1257 C CA . VAL A 1 171 ? 0.185 -3.948 2.931 1.00 95.31 171 VAL A CA 1
ATOM 1258 C C . VAL A 1 171 ? -0.482 -2.885 3.791 1.00 95.31 171 VAL A C 1
ATOM 1260 O O . VAL A 1 171 ? -1.013 -3.194 4.853 1.00 95.31 171 VAL A O 1
ATOM 1263 N N . ALA A 1 172 ? -0.465 -1.630 3.348 1.00 94.38 172 ALA A N 1
ATOM 1264 C CA . ALA A 1 172 ? -1.179 -0.553 4.017 1.00 94.38 172 ALA A CA 1
ATOM 1265 C C . ALA A 1 172 ? -2.678 -0.685 3.739 1.00 94.38 172 ALA A C 1
ATOM 1267 O O . ALA A 1 172 ? -3.101 -0.650 2.582 1.00 94.38 172 ALA A O 1
ATOM 1268 N N . CYS A 1 173 ? -3.478 -0.830 4.793 1.00 94.50 173 CYS A N 1
ATOM 1269 C CA . CYS A 1 173 ? -4.896 -1.145 4.692 1.00 94.50 173 CYS A CA 1
ATOM 1270 C C . CYS A 1 173 ? -5.759 0.044 5.097 1.00 94.50 173 CYS A C 1
ATOM 1272 O O . CYS A 1 173 ? -5.593 0.621 6.174 1.00 94.50 173 CYS A O 1
ATOM 1274 N N . CYS A 1 174 ? -6.705 0.387 4.230 1.00 93.44 174 CYS A N 1
ATOM 1275 C CA . CYS A 1 174 ? -7.646 1.473 4.427 1.00 93.44 174 CYS A CA 1
ATOM 1276 C C . CYS A 1 174 ? -9.068 0.933 4.511 1.00 93.44 174 CYS A C 1
ATOM 1278 O O . CYS A 1 174 ? -9.434 0.027 3.764 1.00 93.44 174 CYS A O 1
ATOM 1280 N N . SER A 1 175 ? -9.878 1.522 5.385 1.00 91.81 175 SER A N 1
ATOM 1281 C CA . SER A 1 175 ? -11.306 1.219 5.515 1.00 91.81 175 SER A CA 1
ATOM 1282 C C . SER A 1 175 ? -12.113 2.506 5.650 1.00 91.81 175 SER A C 1
ATOM 1284 O O . SER A 1 175 ? -11.570 3.549 6.028 1.00 91.81 175 SER A O 1
ATOM 1286 N N . MET A 1 176 ? -13.404 2.450 5.325 1.00 88.00 176 MET A N 1
ATOM 1287 C CA . MET A 1 176 ? -14.309 3.564 5.594 1.00 88.00 176 MET A CA 1
ATOM 1288 C C . MET A 1 176 ? -14.445 3.716 7.107 1.00 88.00 176 MET A C 1
ATOM 1290 O O . MET A 1 176 ? -14.714 2.745 7.818 1.00 88.00 176 MET A O 1
ATOM 1294 N N . LYS A 1 177 ? -14.260 4.934 7.620 1.00 70.00 177 LYS A N 1
ATOM 1295 C CA . LYS A 1 177 ? -14.582 5.210 9.018 1.00 70.00 177 LYS A CA 1
ATOM 1296 C C . LYS A 1 177 ? -16.101 5.154 9.152 1.00 70.00 177 LYS A C 1
ATOM 1298 O O . LYS A 1 177 ? -16.785 6.044 8.662 1.00 70.00 177 LYS A O 1
ATOM 1303 N N . VAL A 1 178 ? -16.623 4.119 9.805 1.00 56.72 178 VAL A N 1
ATOM 1304 C CA . VAL A 1 178 ? -18.035 4.105 10.198 1.00 56.72 178 VAL A CA 1
ATOM 1305 C C . VAL A 1 178 ? -18.226 5.265 11.183 1.00 56.72 178 VAL A C 1
ATOM 1307 O O . VAL A 1 178 ? -17.466 5.334 12.158 1.00 56.72 178 VAL A O 1
ATOM 1310 N N . PRO A 1 179 ? -19.155 6.210 10.946 1.00 51.88 179 PRO A N 1
ATOM 1311 C CA . PRO A 1 179 ? -19.475 7.211 11.949 1.00 51.88 179 PRO A CA 1
ATOM 1312 C C . PRO A 1 179 ? -19.901 6.470 13.216 1.00 51.88 179 PRO A C 1
ATOM 1314 O O . PRO A 1 179 ? -20.784 5.613 13.180 1.00 51.88 179 PRO A O 1
ATOM 1317 N N . VAL A 1 180 ? -19.216 6.746 14.325 1.00 49.41 180 VAL A N 1
ATOM 1318 C CA . VAL A 1 180 ? -19.628 6.235 15.631 1.00 49.41 180 VAL A CA 1
ATOM 1319 C C . VAL A 1 180 ? -20.999 6.845 15.881 1.00 49.41 180 VAL A C 1
ATOM 1321 O O . VAL A 1 180 ? -21.104 8.060 16.024 1.00 49.41 180 VAL A O 1
ATOM 1324 N N . ALA A 1 181 ? -22.048 6.025 15.855 1.00 44.41 181 ALA A N 1
ATOM 1325 C CA . ALA A 1 181 ? -23.340 6.441 16.367 1.00 44.41 181 ALA A CA 1
ATOM 1326 C C . ALA A 1 181 ? -23.135 6.707 17.862 1.00 44.41 181 ALA A C 1
ATOM 1328 O O . ALA A 1 181 ? -22.948 5.770 18.640 1.00 44.41 181 ALA A O 1
ATOM 1329 N N . GLU A 1 182 ? -23.043 7.982 18.235 1.00 41.06 182 GLU A N 1
ATOM 1330 C CA . GLU A 1 182 ? -23.110 8.387 19.633 1.00 41.06 182 GLU A CA 1
ATOM 1331 C C . GLU A 1 182 ? -24.475 7.939 20.163 1.00 41.06 182 GLU A C 1
ATOM 1333 O O . GLU A 1 182 ? -25.510 8.240 19.566 1.00 41.06 182 GLU A O 1
ATOM 1338 N N . ASN A 1 183 ? -24.440 7.128 21.217 1.00 37.06 183 ASN A N 1
ATOM 1339 C CA . ASN A 1 183 ? -25.595 6.487 21.835 1.00 37.06 183 ASN A CA 1
ATOM 1340 C C . ASN A 1 183 ? -25.970 7.234 23.114 1.00 37.06 183 ASN A C 1
ATOM 1342 O O . ASN A 1 183 ? -25.026 7.590 23.858 1.00 37.06 183 ASN A O 1
#

pLDDT: mean 70.84, std 21.28, range [33.75, 96.0]

Nearest PDB structures (foldseek):
  1ukm-assembly1_B  TM=5.262E-01  e=1.066E-02  Echis multisquamatus
  7qaj-assembly4_H  TM=4.691E-01  e=1.984E-02  Deinagkistrodon acutus
  1c3a-assembly1_B  TM=4.896E-01  e=1.063E-01  Protobothrops flavoviridis
  6ndd-assembly6_Q  TM=4.345E-01  e=6.878E-02  Calloselasma rhodostoma
  3bx4-assembly1_D  TM=4.275E-01  e=4.172E-01  unclassified

Foldseek 3Di:
DDDDDDDDDDDDDDDDDDDDDDDDDDDDDDDDDDDDDPPDPDPDDDPPDPDPDPPCPDQAWAFPDWFPFWDFLAPAQVVLQVSLCVRPPQKGFAAQVSHVVHDCHDPVQQAPQFKAFHDDPPPPPPPPPPDQRQRQVRSRHLDQPHWHWIFRNHDPPGGIDIDHRVDIGTGGMIHGPDPPPPD

Solvent-accessible surface area (backbone atoms only — not comparable to full-atom values): 11465 Å² total; per-residue (Å²): 139,85,91,88,82,90,82,88,85,88,84,88,87,88,87,84,88,83,87,84,89,86,84,85,85,83,85,82,89,85,93,76,90,82,81,76,89,75,84,72,81,73,80,77,81,71,83,81,72,80,67,80,71,80,74,81,72,52,89,46,49,26,38,69,50,65,22,87,60,62,44,43,25,47,66,32,66,66,53,49,18,49,44,14,33,76,65,37,80,84,26,27,60,21,39,56,67,36,50,74,66,36,84,73,64,56,70,70,51,42,72,66,56,52,51,19,39,32,40,56,74,72,60,93,85,69,86,62,89,80,61,81,64,35,35,6,73,75,19,62,29,49,45,78,88,36,36,20,28,24,39,26,52,29,50,104,79,44,42,79,43,78,43,46,8,54,51,70,29,23,31,26,18,18,27,62,53,74,73,77,78,86,125